Protein AF-A0A6A6EI54-F1 (afdb_monomer_lite)

pLDDT: mean 76.51, std 21.33, range [33.16, 98.12]

Radius of gyration: 34.83 Å; chains: 1; bounding box: 72×94×78 Å

Structure (mmCIF, N/CA/C/O backbone):
data_AF-A0A6A6EI54-F1
#
_entry.id   AF-A0A6A6EI54-F1
#
loop_
_atom_site.group_PDB
_atom_site.id
_atom_site.type_symbol
_atom_site.label_atom_id
_atom_site.label_alt_id
_atom_site.label_comp_id
_atom_site.label_asym_id
_atom_site.label_entity_id
_atom_site.label_seq_id
_atom_site.pdbx_PDB_ins_code
_atom_site.Cartn_x
_atom_site.Cartn_y
_atom_site.Cartn_z
_atom_site.occupancy
_atom_site.B_iso_or_equiv
_atom_site.auth_seq_id
_atom_site.auth_comp_id
_atom_site.auth_asym_id
_atom_site.auth_atom_id
_atom_site.pdbx_PDB_model_num
ATOM 1 N N . MET A 1 1 ? -17.526 -39.813 -19.307 1.00 47.81 1 MET A N 1
ATOM 2 C CA . MET A 1 1 ? -17.251 -38.887 -20.423 1.00 47.81 1 MET A CA 1
ATOM 3 C C . MET A 1 1 ? -18.257 -37.775 -20.274 1.00 47.81 1 MET A C 1
ATOM 5 O O . MET A 1 1 ? -19.404 -37.965 -20.640 1.00 47.81 1 MET A O 1
ATOM 9 N N . SER A 1 2 ? -17.861 -36.746 -19.532 1.00 54.56 2 SER A N 1
ATOM 10 C CA . SER A 1 2 ? -18.709 -35.639 -19.100 1.00 54.56 2 SER A CA 1
ATOM 11 C C . SER A 1 2 ? -18.173 -34.358 -19.714 1.00 54.56 2 SER A C 1
ATOM 13 O O . SER A 1 2 ? -16.964 -34.113 -19.674 1.00 54.56 2 SER A O 1
ATOM 15 N N . ASP A 1 3 ? -19.100 -33.607 -20.279 1.00 52.44 3 ASP A N 1
ATOM 16 C CA . ASP A 1 3 ? -18.922 -32.381 -21.036 1.00 52.44 3 ASP A CA 1
ATOM 17 C C . ASP A 1 3 ? -18.291 -31.266 -20.189 1.00 52.44 3 ASP A C 1
ATOM 19 O O . ASP A 1 3 ? -18.661 -31.053 -19.033 1.00 52.44 3 ASP A O 1
ATOM 23 N N . TYR A 1 4 ? -17.315 -30.572 -20.774 1.00 54.81 4 TYR A N 1
ATOM 24 C CA . TYR A 1 4 ? -16.689 -29.369 -20.228 1.00 54.81 4 TYR A CA 1
ATOM 25 C C . TYR A 1 4 ? -17.057 -28.210 -21.160 1.00 54.81 4 TYR A C 1
ATOM 27 O O . TYR A 1 4 ? -16.372 -27.958 -22.150 1.00 54.81 4 TYR A O 1
ATOM 35 N N . ASP A 1 5 ? -18.168 -27.539 -20.853 1.00 57.00 5 ASP A N 1
ATOM 36 C CA . ASP A 1 5 ? -18.546 -26.276 -21.484 1.00 57.00 5 ASP A CA 1
ATOM 37 C C . ASP A 1 5 ? -17.775 -25.128 -20.822 1.00 57.00 5 ASP A C 1
ATOM 39 O O . ASP A 1 5 ? -17.931 -24.818 -19.638 1.00 57.00 5 ASP A O 1
ATOM 43 N N . SER A 1 6 ? -16.897 -24.529 -21.622 1.00 60.81 6 SER A N 1
ATOM 44 C CA . SER A 1 6 ? -16.060 -23.381 -21.295 1.00 60.81 6 SER A CA 1
ATOM 45 C C . SER A 1 6 ? -16.870 -22.096 -21.465 1.00 60.81 6 SER A C 1
ATOM 47 O O . SER A 1 6 ? -17.254 -21.738 -22.576 1.00 60.81 6 SER A O 1
ATOM 49 N N . PHE A 1 7 ? -17.128 -21.406 -20.356 1.00 51.94 7 PHE A N 1
ATOM 50 C CA . PHE A 1 7 ? -17.777 -20.096 -20.321 1.00 51.94 7 PHE A CA 1
ATOM 51 C C . PHE A 1 7 ? -16.784 -19.019 -20.778 1.00 51.94 7 PHE A C 1
ATOM 53 O O . PHE A 1 7 ? -15.789 -18.767 -20.096 1.00 51.94 7 PHE A O 1
ATOM 60 N N . ASP A 1 8 ? -17.053 -18.401 -21.928 1.00 53.41 8 ASP A N 1
ATOM 61 C CA . ASP A 1 8 ? -16.247 -17.308 -22.466 1.00 53.41 8 ASP A CA 1
ATOM 62 C C . ASP A 1 8 ? -16.706 -15.953 -21.909 1.00 53.41 8 ASP A C 1
ATOM 64 O O . ASP A 1 8 ? -17.897 -15.654 -21.779 1.00 53.41 8 ASP A O 1
ATOM 68 N N . SER A 1 9 ? -15.712 -15.159 -21.530 1.00 55.12 9 SER A N 1
ATOM 69 C CA . SER A 1 9 ? -15.806 -13.924 -20.758 1.00 55.12 9 SER A CA 1
ATOM 70 C C . SER A 1 9 ? -16.099 -12.726 -21.666 1.00 55.12 9 SER A C 1
ATOM 72 O O . SER A 1 9 ? -15.329 -12.418 -22.575 1.00 55.12 9 SER A O 1
ATOM 74 N N . VAL A 1 10 ? -17.204 -12.023 -21.409 1.00 50.69 10 VAL A N 1
ATOM 75 C CA . VAL A 1 10 ? -17.599 -10.809 -22.139 1.00 50.69 10 VAL A CA 1
ATOM 76 C C . VAL A 1 10 ? -16.837 -9.608 -21.569 1.00 50.69 10 VAL A C 1
ATOM 78 O O . VAL A 1 10 ? -17.161 -9.105 -20.495 1.00 50.69 10 VAL A O 1
ATOM 81 N N . GLY A 1 11 ? -15.801 -9.166 -22.285 1.00 48.97 11 GLY A N 1
ATOM 82 C CA . GLY A 1 11 ? -15.067 -7.930 -22.015 1.00 48.97 11 GLY A CA 1
ATOM 83 C C . GLY A 1 11 ? -15.773 -6.715 -22.619 1.00 48.97 11 GLY A C 1
ATOM 84 O O . GLY A 1 11 ? -15.842 -6.573 -23.837 1.00 48.97 11 GLY A O 1
ATOM 85 N N . ASP A 1 12 ? -16.282 -5.857 -21.741 1.00 45.53 12 ASP A N 1
ATOM 86 C CA . ASP A 1 12 ? -16.967 -4.593 -22.016 1.00 45.53 12 ASP A CA 1
ATOM 87 C C . ASP A 1 12 ? -15.972 -3.507 -22.478 1.00 45.53 12 ASP A C 1
ATOM 89 O O . ASP A 1 12 ? -15.016 -3.175 -21.770 1.00 45.53 12 ASP A O 1
ATOM 93 N N . ALA A 1 13 ? -16.169 -2.974 -23.687 1.00 51.34 13 ALA A N 1
ATOM 94 C CA . ALA A 1 13 ? -15.326 -1.953 -24.308 1.00 51.34 13 ALA A CA 1
ATOM 95 C C . ALA A 1 13 ? -16.054 -0.599 -24.313 1.00 51.34 13 ALA A C 1
ATOM 97 O O . ALA A 1 13 ? -16.851 -0.308 -25.204 1.00 51.34 13 ALA A O 1
ATOM 98 N N . ASN A 1 14 ? -15.754 0.244 -23.322 1.00 46.66 14 ASN A N 1
ATOM 99 C CA . ASN A 1 14 ? -16.161 1.650 -23.305 1.00 46.66 14 ASN A CA 1
ATOM 100 C C . ASN A 1 14 ? -15.148 2.493 -24.094 1.00 46.66 14 ASN A C 1
ATOM 102 O O . ASN A 1 14 ? -14.104 2.889 -23.574 1.00 46.66 14 ASN A O 1
ATOM 106 N N . ASP A 1 15 ? -15.478 2.754 -25.356 1.00 51.25 15 ASP A N 1
ATOM 107 C CA . ASP A 1 15 ? -14.719 3.584 -26.290 1.00 51.25 15 ASP A CA 1
ATOM 108 C C . ASP A 1 15 ? -15.289 5.016 -26.262 1.00 51.25 15 ASP A C 1
ATOM 110 O O . ASP A 1 15 ? -16.435 5.255 -26.649 1.00 51.25 15 ASP A O 1
ATOM 114 N N . THR A 1 16 ? -14.523 5.973 -25.729 1.00 59.66 16 THR A N 1
ATOM 115 C CA . THR A 1 16 ? -14.920 7.392 -25.637 1.00 59.66 16 THR A CA 1
ATOM 116 C C . THR A 1 16 ? -14.117 8.200 -26.663 1.00 59.66 16 THR A C 1
ATOM 118 O O . THR A 1 16 ? -12.889 8.158 -26.604 1.00 59.66 16 THR A O 1
ATOM 121 N N . PRO A 1 17 ? -14.747 8.937 -27.598 1.00 54.84 17 PRO A N 1
ATOM 122 C CA . PRO A 1 17 ? -14.017 9.669 -28.632 1.00 54.84 17 PRO A CA 1
ATOM 123 C C . PRO A 1 17 ? -13.458 11.018 -28.140 1.00 54.84 17 PRO A C 1
ATOM 125 O O . PRO A 1 17 ? -14.191 11.853 -27.607 1.00 54.84 17 PRO A O 1
ATOM 128 N N . ASP A 1 18 ? -12.160 11.227 -28.386 1.00 51.28 18 ASP A N 1
ATOM 129 C CA . ASP A 1 18 ? -11.396 12.464 -28.161 1.00 51.28 18 ASP A CA 1
ATOM 130 C C . ASP A 1 18 ? -11.845 13.605 -29.099 1.00 51.28 18 ASP A C 1
ATOM 132 O O . ASP A 1 18 ? -11.969 13.425 -30.314 1.00 51.28 18 ASP A O 1
ATOM 136 N N . GLN A 1 19 ? -12.044 14.804 -28.540 1.00 54.03 19 GLN A N 1
ATOM 137 C CA . GLN A 1 19 ? -12.315 16.038 -29.289 1.00 54.03 19 GLN A CA 1
ATOM 138 C C . GLN A 1 19 ? -11.025 16.839 -29.572 1.00 54.03 19 GLN A C 1
ATOM 140 O O . GLN A 1 19 ? -10.128 16.878 -28.729 1.00 54.03 19 GLN A O 1
ATOM 145 N N . PRO A 1 20 ? -10.926 17.531 -30.725 1.00 51.34 20 PRO A N 1
ATOM 146 C CA . PRO A 1 20 ? -9.738 18.292 -31.108 1.00 51.34 20 PRO A CA 1
ATOM 147 C C . PRO A 1 20 ? -9.658 19.674 -30.435 1.00 51.34 20 PRO A C 1
ATOM 149 O O . PRO A 1 20 ? -10.604 20.459 -30.463 1.00 51.34 20 PRO A O 1
ATOM 152 N N . HIS A 1 21 ? -8.477 19.992 -29.897 1.00 43.88 21 HIS A N 1
ATOM 153 C CA . HIS A 1 21 ? -8.108 21.319 -29.402 1.00 43.88 21 HIS A CA 1
ATOM 154 C C . HIS A 1 21 ? -7.848 22.296 -30.561 1.00 43.88 21 HIS A C 1
ATOM 156 O O . HIS A 1 21 ? -6.953 22.077 -31.378 1.00 43.88 21 HIS A O 1
ATOM 162 N N . SER A 1 22 ? -8.607 23.393 -30.600 1.00 49.03 22 SER A N 1
ATOM 163 C CA . SER A 1 22 ? -8.362 24.552 -31.459 1.00 49.03 22 SER A CA 1
ATOM 164 C C . SER A 1 22 ? -7.222 25.411 -30.906 1.00 49.03 22 SER A C 1
ATOM 166 O O . SER A 1 22 ? -7.198 25.750 -29.721 1.00 49.03 22 SER A O 1
ATOM 168 N N . ALA A 1 23 ? -6.285 25.749 -31.786 1.00 49.62 23 ALA A N 1
ATOM 169 C CA . ALA A 1 23 ? -5.250 26.748 -31.581 1.00 49.62 23 ALA A CA 1
ATOM 170 C C . ALA A 1 23 ? -5.839 28.152 -31.741 1.00 49.62 23 ALA A C 1
ATOM 172 O O . ALA A 1 23 ? -6.573 28.357 -32.698 1.00 49.62 23 ALA A O 1
ATOM 173 N N . ASP A 1 24 ? -5.454 29.083 -30.867 1.00 50.19 24 ASP A N 1
ATOM 174 C CA . ASP A 1 24 ? -5.449 30.521 -31.152 1.00 50.19 24 ASP A CA 1
ATOM 175 C C . ASP A 1 24 ? -4.319 31.186 -30.344 1.00 50.19 24 ASP A C 1
ATOM 177 O O . ASP A 1 24 ? -4.371 31.318 -29.119 1.00 50.19 24 ASP A O 1
ATOM 181 N N . ASP A 1 25 ? -3.265 31.547 -31.075 1.00 45.06 25 ASP A N 1
ATOM 182 C CA . ASP A 1 25 ? -2.288 32.581 -30.742 1.00 45.06 25 ASP A CA 1
ATOM 183 C C . ASP A 1 25 ? -2.964 33.949 -30.917 1.00 45.06 25 ASP A C 1
ATOM 185 O O . ASP A 1 25 ? -3.530 34.187 -31.978 1.00 45.06 25 ASP A O 1
ATOM 189 N N . GLU A 1 26 ? -2.810 34.887 -29.975 1.00 46.94 26 GLU A N 1
ATOM 190 C CA . GLU A 1 26 ? -2.480 36.270 -30.345 1.00 46.94 26 GLU A CA 1
ATOM 191 C C . GLU A 1 26 ? -1.971 37.134 -29.174 1.00 46.94 26 GLU A C 1
ATOM 193 O O . GLU A 1 26 ? -2.349 37.015 -28.010 1.00 46.94 26 GLU A O 1
ATOM 198 N N . ARG A 1 27 ? -1.034 38.000 -29.564 1.00 44.78 27 ARG A N 1
ATOM 199 C CA . ARG A 1 27 ? -0.232 38.984 -28.823 1.00 44.78 27 ARG A CA 1
ATOM 200 C C . ARG A 1 27 ? -1.056 39.954 -27.967 1.00 44.78 27 ARG A C 1
ATOM 202 O O . ARG A 1 27 ? -2.179 40.267 -28.319 1.00 44.78 27 ARG A O 1
ATOM 209 N N . MET A 1 28 ? -0.407 40.596 -26.988 1.00 39.81 28 MET A N 1
ATOM 210 C CA . MET A 1 28 ? -0.282 42.067 -26.909 1.00 39.81 28 MET A CA 1
ATOM 211 C C . MET A 1 28 ? 0.701 42.473 -25.796 1.00 39.81 28 MET A C 1
ATOM 213 O O . MET A 1 28 ? 0.835 41.839 -24.754 1.00 39.81 28 MET A O 1
ATOM 217 N N . SER A 1 29 ? 1.435 43.533 -26.094 1.00 42.06 29 SER A N 1
ATOM 218 C CA . SER A 1 29 ? 2.611 44.070 -25.420 1.00 42.06 29 SER A CA 1
ATOM 219 C C . SER A 1 29 ? 2.311 45.253 -24.488 1.00 42.06 29 SER A C 1
ATOM 221 O O . SER A 1 29 ? 1.424 46.041 -24.787 1.00 42.06 29 SER A O 1
ATOM 223 N N . ALA A 1 30 ? 3.216 45.446 -23.516 1.00 38.47 30 ALA A N 1
ATOM 224 C CA . ALA A 1 30 ? 3.661 46.709 -22.892 1.00 38.47 30 ALA A CA 1
ATOM 225 C C . ALA A 1 30 ? 2.742 47.460 -21.898 1.00 38.47 30 ALA A C 1
ATOM 227 O O . ALA A 1 30 ? 1.656 47.885 -22.254 1.00 38.47 30 ALA A O 1
ATOM 228 N N . SER A 1 31 ? 3.278 47.776 -20.702 1.00 33.50 31 SER A N 1
ATOM 229 C CA . SER A 1 31 ? 3.658 49.156 -20.303 1.00 33.50 31 SER A CA 1
ATOM 230 C C . SER A 1 31 ? 4.099 49.283 -18.823 1.00 33.50 31 SER A C 1
ATOM 232 O O . SER A 1 31 ? 3.353 48.923 -17.921 1.00 33.50 31 SER A O 1
ATOM 234 N N . LEU A 1 32 ? 5.312 49.823 -18.625 1.00 37.44 32 LEU A N 1
ATOM 235 C CA . LEU A 1 32 ? 5.786 50.833 -17.644 1.00 37.44 32 LEU A CA 1
ATOM 236 C C . LEU A 1 32 ? 4.998 51.109 -16.334 1.00 37.44 32 LEU A C 1
ATOM 238 O O . LEU A 1 32 ? 3.849 51.529 -16.399 1.00 37.44 32 LEU A O 1
ATOM 242 N N . ALA A 1 33 ? 5.688 51.124 -15.174 1.00 37.69 33 ALA A N 1
ATOM 243 C CA . ALA A 1 33 ? 6.178 52.349 -14.487 1.00 37.69 33 ALA A CA 1
ATOM 244 C C . ALA A 1 33 ? 6.429 52.196 -12.958 1.00 37.69 33 ALA A C 1
ATOM 246 O O . ALA A 1 33 ? 5.749 51.434 -12.282 1.00 37.69 33 ALA A O 1
ATOM 247 N N . ALA A 1 34 ? 7.333 53.065 -12.459 1.00 36.97 34 ALA A N 1
ATOM 248 C CA . ALA A 1 34 ? 7.679 53.454 -11.071 1.00 36.97 34 ALA A CA 1
ATOM 249 C C . ALA A 1 34 ? 8.623 52.516 -10.275 1.00 36.97 34 ALA A C 1
ATOM 251 O O . ALA A 1 34 ? 8.399 51.319 -10.211 1.00 36.97 34 ALA A O 1
ATOM 252 N N . GLY A 1 35 ? 9.706 52.951 -9.612 1.00 33.19 35 GLY A N 1
ATOM 253 C CA . GLY A 1 35 ? 10.283 54.280 -9.363 1.00 33.19 35 GLY A CA 1
ATOM 254 C C . GLY A 1 35 ? 10.769 54.412 -7.902 1.00 33.19 35 GLY A C 1
ATOM 255 O O . GLY A 1 35 ? 9.942 54.257 -7.018 1.00 33.19 35 GLY A O 1
ATOM 256 N N . HIS A 1 36 ? 12.051 54.788 -7.701 1.00 33.16 36 HIS A N 1
ATOM 257 C CA . HIS A 1 36 ? 12.709 55.315 -6.469 1.00 33.16 36 HIS A CA 1
ATOM 258 C C . HIS A 1 36 ? 12.807 54.348 -5.258 1.00 33.16 36 HIS A C 1
ATOM 260 O O . HIS A 1 36 ? 11.848 53.676 -4.928 1.00 33.16 36 HIS A O 1
ATOM 266 N N . GLY A 1 37 ? 13.891 54.192 -4.491 1.00 33.31 37 GLY A N 1
ATOM 267 C CA . GLY A 1 37 ? 15.177 54.875 -4.337 1.00 33.31 37 GLY A CA 1
ATOM 268 C C . GLY A 1 37 ? 15.537 54.870 -2.838 1.00 33.31 37 GLY A C 1
ATOM 269 O O . GLY A 1 37 ? 14.717 55.334 -2.058 1.00 33.31 37 GLY A O 1
ATOM 270 N N . SER A 1 38 ? 16.703 54.340 -2.440 1.00 34.78 38 SER A N 1
ATOM 271 C CA . SER A 1 38 ? 17.541 54.822 -1.316 1.00 34.78 38 SER A CA 1
ATOM 272 C C . SER A 1 38 ? 18.675 53.836 -1.013 1.00 34.78 38 SER A C 1
ATOM 274 O O . SER A 1 38 ? 18.426 52.690 -0.635 1.00 34.78 38 SER A O 1
ATOM 276 N N . ASP A 1 39 ? 19.905 54.325 -1.131 1.00 37.69 39 ASP A N 1
ATOM 277 C CA . ASP A 1 39 ? 21.098 53.770 -0.502 1.00 37.69 39 ASP A CA 1
ATOM 278 C C . ASP A 1 39 ? 20.977 53.803 1.029 1.00 37.69 39 ASP A C 1
ATOM 280 O O . ASP A 1 39 ? 20.571 54.815 1.601 1.00 37.69 39 ASP A O 1
ATOM 284 N N . ASN A 1 40 ? 21.388 52.720 1.692 1.00 36.84 40 ASN A N 1
ATOM 285 C CA . ASN A 1 40 ? 22.087 52.801 2.973 1.00 36.84 40 ASN A CA 1
ATOM 286 C C . ASN A 1 40 ? 22.864 51.505 3.224 1.00 36.84 40 ASN A C 1
ATOM 288 O O . ASN A 1 40 ? 22.302 50.408 3.242 1.00 36.84 40 ASN A O 1
ATOM 292 N N . MET A 1 41 ? 24.177 51.664 3.368 1.00 38.53 41 MET A N 1
ATOM 293 C CA . MET A 1 41 ? 25.118 50.627 3.760 1.00 38.53 41 MET A CA 1
ATOM 294 C C . MET A 1 41 ? 25.096 50.389 5.274 1.00 38.53 41 MET A C 1
ATOM 296 O O . MET A 1 41 ? 24.738 51.268 6.052 1.00 38.53 41 MET A O 1
ATOM 300 N N . ASP A 1 42 ? 25.584 49.199 5.622 1.00 38.47 42 ASP A N 1
ATOM 301 C CA . ASP A 1 42 ? 26.140 48.793 6.913 1.00 38.47 42 ASP A CA 1
ATOM 302 C C . ASP A 1 42 ? 25.174 48.399 8.033 1.00 38.47 42 ASP A C 1
ATOM 304 O O . ASP A 1 42 ? 24.965 49.118 9.000 1.00 38.47 42 ASP A O 1
ATOM 308 N N . GLU A 1 43 ? 24.756 47.130 7.994 1.00 36.81 43 GLU A N 1
ATOM 309 C CA . GLU A 1 43 ? 24.710 46.312 9.208 1.00 36.81 43 GLU A CA 1
ATOM 310 C C . GLU A 1 43 ? 25.089 44.858 8.879 1.00 36.81 43 GLU A C 1
ATOM 312 O O . GLU A 1 43 ? 24.461 44.165 8.076 1.00 36.81 43 GLU A O 1
ATOM 317 N N . GLN A 1 44 ? 26.198 44.415 9.471 1.00 42.28 44 GLN A N 1
ATOM 318 C CA . GLN A 1 44 ? 26.857 43.129 9.256 1.00 42.28 44 GLN A CA 1
ATOM 319 C C . GLN A 1 44 ? 25.995 41.963 9.770 1.00 42.28 44 GLN A C 1
ATOM 321 O O . GLN A 1 44 ? 26.184 41.431 10.864 1.00 42.28 44 GLN A O 1
ATOM 326 N N . GLY A 1 45 ? 25.042 41.536 8.946 1.00 33.28 45 GLY A N 1
ATOM 327 C CA . GLY A 1 45 ? 24.217 40.358 9.168 1.00 33.28 45 GLY A CA 1
ATOM 328 C C . GLY A 1 45 ? 24.968 39.068 8.848 1.00 33.28 45 GLY A C 1
ATOM 329 O O . GLY A 1 45 ? 25.141 38.697 7.687 1.00 33.28 45 GLY A O 1
ATOM 330 N N . ARG A 1 46 ? 25.343 38.320 9.891 1.00 51.59 46 ARG A N 1
ATOM 331 C CA . ARG A 1 46 ? 25.629 36.880 9.803 1.00 51.59 46 ARG A CA 1
ATOM 332 C C . ARG A 1 46 ? 24.349 36.131 9.414 1.00 51.59 46 ARG A C 1
ATOM 334 O O . ARG A 1 46 ? 23.703 35.520 10.260 1.00 51.59 46 ARG A O 1
ATOM 341 N N . PHE A 1 47 ? 23.997 36.136 8.136 1.00 37.44 47 PHE A N 1
ATOM 342 C CA . PHE A 1 47 ? 22.980 35.245 7.588 1.00 37.44 47 PHE A CA 1
ATOM 343 C C . PHE A 1 47 ? 23.669 34.179 6.750 1.00 37.44 47 PHE A C 1
ATOM 345 O O . PHE A 1 47 ? 23.797 34.282 5.534 1.00 37.44 47 PHE A O 1
ATOM 352 N N . ILE A 1 48 ? 24.112 33.118 7.425 1.00 48.84 48 ILE A N 1
ATOM 353 C CA . ILE A 1 48 ? 24.366 31.853 6.740 1.00 48.84 48 ILE A CA 1
ATOM 354 C C . ILE A 1 48 ? 22.997 31.376 6.258 1.00 48.84 48 ILE A C 1
ATOM 356 O O . ILE A 1 48 ? 22.156 30.962 7.061 1.00 48.84 48 ILE A O 1
ATOM 360 N N . CYS A 1 49 ? 22.758 31.496 4.954 1.00 52.03 49 CYS A N 1
ATOM 361 C CA . CYS A 1 49 ? 21.539 31.033 4.310 1.00 52.03 49 CYS A CA 1
ATOM 362 C C . CYS A 1 49 ? 21.299 29.557 4.682 1.00 52.03 49 CYS A C 1
ATOM 364 O O . CYS A 1 49 ? 22.245 28.767 4.747 1.00 52.03 49 CYS A O 1
ATOM 366 N N . ALA A 1 50 ? 20.047 29.158 4.921 1.00 49.84 50 ALA A N 1
ATOM 367 C CA . ALA A 1 50 ? 19.698 27.776 5.274 1.00 49.84 50 ALA A CA 1
ATOM 368 C C . ALA A 1 50 ? 20.249 26.745 4.262 1.00 49.84 50 ALA A C 1
ATOM 370 O O . ALA A 1 50 ? 20.576 25.621 4.648 1.00 49.84 50 ALA A O 1
ATOM 371 N N . ALA A 1 51 ? 20.446 27.167 3.006 1.00 53.22 51 ALA A N 1
ATOM 372 C CA . ALA A 1 51 ? 21.123 26.413 1.953 1.00 53.22 51 ALA A CA 1
ATOM 373 C C . ALA A 1 51 ? 22.614 26.143 2.251 1.00 53.22 51 ALA A C 1
ATOM 375 O O . ALA A 1 51 ? 23.087 25.026 2.077 1.00 53.22 51 ALA A O 1
ATOM 376 N N . GLN A 1 52 ? 23.362 27.116 2.782 1.00 55.56 52 GLN A N 1
ATOM 377 C CA . GLN A 1 52 ? 24.758 26.909 3.198 1.00 55.56 52 GLN A CA 1
ATOM 378 C C . GLN A 1 52 ? 24.868 25.971 4.410 1.00 55.56 52 GLN A C 1
ATOM 380 O O . GLN A 1 52 ? 25.805 25.178 4.491 1.00 55.56 52 GLN A O 1
ATOM 385 N N . LYS A 1 53 ? 23.895 26.010 5.334 1.00 54.56 53 LYS A N 1
ATOM 386 C CA . LYS A 1 53 ? 23.830 25.076 6.475 1.00 54.56 53 LYS A CA 1
ATOM 387 C C . LYS A 1 53 ? 23.554 23.631 6.049 1.00 54.56 53 LYS A C 1
ATOM 389 O O . LYS A 1 53 ? 24.073 22.713 6.676 1.00 54.56 53 LYS A O 1
ATOM 394 N N . THR A 1 54 ? 22.765 23.418 4.997 1.00 56.31 54 THR A N 1
ATOM 395 C CA . THR A 1 54 ? 22.515 22.073 4.446 1.00 56.31 54 THR A CA 1
ATOM 396 C C . THR A 1 54 ? 23.712 21.561 3.652 1.00 56.31 54 THR A C 1
ATOM 398 O O . THR A 1 54 ? 24.096 20.412 3.833 1.00 56.31 54 THR A O 1
ATOM 401 N N . VAL A 1 55 ? 24.379 22.426 2.882 1.00 57.53 55 VAL A N 1
ATOM 402 C CA . VAL A 1 55 ? 25.605 22.078 2.140 1.00 57.53 55 VAL A CA 1
ATOM 403 C C . VAL A 1 55 ? 26.761 21.696 3.074 1.00 57.53 55 VAL A C 1
ATOM 405 O O . VAL A 1 55 ? 27.508 20.772 2.773 1.00 57.53 55 VAL A O 1
ATOM 408 N N . MET A 1 56 ? 26.887 22.337 4.243 1.00 56.84 56 MET A N 1
ATOM 409 C CA . MET A 1 56 ? 27.892 21.947 5.247 1.00 56.84 56 MET A CA 1
ATOM 410 C C . MET A 1 56 ? 27.580 20.608 5.938 1.00 56.84 56 MET A C 1
ATOM 412 O O . MET A 1 56 ? 28.507 19.961 6.414 1.00 56.84 56 MET A O 1
ATOM 416 N N . ARG A 1 57 ? 26.308 20.177 5.979 1.00 56.50 57 ARG A N 1
ATOM 417 C CA . ARG A 1 57 ? 25.902 18.865 6.525 1.00 56.50 57 ARG A CA 1
ATOM 418 C C . ARG A 1 57 ? 26.126 17.711 5.551 1.00 56.50 57 ARG A C 1
ATOM 420 O O . ARG A 1 57 ? 26.213 16.570 5.982 1.00 56.50 57 ARG A O 1
ATOM 427 N N . THR A 1 58 ? 26.234 17.991 4.258 1.00 51.56 58 THR A N 1
ATOM 428 C CA . THR A 1 58 ? 26.460 16.979 3.224 1.00 51.56 58 THR A CA 1
ATOM 429 C C . THR A 1 58 ? 27.837 17.177 2.605 1.00 51.56 58 THR A C 1
ATOM 431 O O . THR A 1 58 ? 27.958 17.554 1.438 1.00 51.56 58 THR A O 1
ATOM 434 N N . ARG A 1 59 ? 28.900 16.954 3.383 1.00 49.72 59 ARG A N 1
ATOM 435 C CA . ARG A 1 59 ? 30.211 16.708 2.779 1.00 49.72 59 ARG A CA 1
ATOM 436 C C . ARG A 1 59 ? 30.235 15.259 2.311 1.00 49.72 59 ARG A C 1
ATOM 438 O O . ARG A 1 59 ? 30.091 14.340 3.105 1.00 49.72 59 ARG A O 1
ATOM 445 N N . PHE A 1 60 ? 30.320 15.097 0.999 1.00 44.41 60 PHE A N 1
ATOM 446 C CA . PHE A 1 60 ? 30.425 13.810 0.331 1.00 44.41 60 PHE A CA 1
ATOM 447 C C . PHE A 1 60 ? 31.911 13.453 0.251 1.00 44.41 60 PHE A C 1
ATOM 449 O O . PHE A 1 60 ? 32.632 14.040 -0.557 1.00 44.41 60 PHE A O 1
ATOM 456 N N . ASP A 1 61 ? 32.375 12.543 1.106 1.00 47.06 61 ASP A N 1
ATOM 457 C CA . ASP A 1 61 ? 33.700 11.944 0.949 1.00 47.06 61 ASP A CA 1
ATOM 458 C C . ASP A 1 61 ? 33.649 10.837 -0.111 1.00 47.06 61 ASP A C 1
ATOM 460 O O . ASP A 1 61 ? 32.657 10.121 -0.251 1.00 47.06 61 ASP A O 1
ATOM 464 N N . LYS A 1 62 ? 34.721 10.740 -0.905 1.00 53.50 62 LYS A N 1
ATOM 465 C CA . LYS A 1 62 ? 34.827 9.891 -2.108 1.00 53.50 62 LYS A CA 1
ATOM 466 C C . LYS A 1 62 ? 34.801 8.381 -1.843 1.00 53.50 62 LYS A C 1
ATOM 468 O O . LYS A 1 62 ? 34.731 7.620 -2.803 1.00 53.50 62 LYS A O 1
ATOM 473 N N . ASP A 1 63 ? 34.775 7.966 -0.584 1.00 52.00 63 ASP A N 1
ATOM 474 C CA . ASP A 1 63 ? 34.663 6.571 -0.182 1.00 52.00 63 ASP A CA 1
ATOM 475 C C . ASP A 1 63 ? 33.292 6.368 0.463 1.00 52.00 63 ASP A C 1
ATOM 477 O O . ASP A 1 63 ? 33.123 6.661 1.640 1.00 52.00 63 ASP A O 1
ATOM 481 N N . ASN A 1 64 ? 32.317 5.932 -0.350 1.00 48.53 64 ASN A N 1
ATOM 482 C CA . ASN A 1 64 ? 30.908 5.606 -0.055 1.00 48.53 64 ASN A CA 1
ATOM 483 C C . ASN A 1 64 ? 30.583 5.170 1.398 1.00 48.53 64 ASN A C 1
ATOM 485 O O . ASN A 1 64 ? 30.195 4.029 1.652 1.00 48.53 64 ASN A O 1
ATOM 489 N N . SER A 1 65 ? 30.653 6.096 2.347 1.00 48.91 65 SER A N 1
ATOM 490 C CA . SER A 1 65 ? 30.269 5.912 3.739 1.00 48.91 65 SER A CA 1
ATOM 491 C C . SER A 1 65 ? 29.433 7.115 4.145 1.00 48.91 65 SER A C 1
ATOM 493 O O . SER A 1 65 ? 29.910 8.247 4.229 1.00 48.91 65 SER A O 1
ATOM 495 N N . PHE A 1 66 ? 28.136 6.874 4.320 1.00 41.91 66 PHE A N 1
ATOM 496 C CA . PHE A 1 66 ? 27.191 7.878 4.784 1.00 41.91 66 PHE A CA 1
ATOM 497 C C . PHE A 1 66 ? 27.389 8.057 6.292 1.00 41.91 66 PHE A C 1
ATOM 499 O O . PHE A 1 66 ? 26.790 7.346 7.097 1.00 41.91 66 PHE A O 1
ATOM 506 N N . LEU A 1 67 ? 28.282 8.971 6.674 1.00 41.78 67 LEU A N 1
ATOM 507 C CA . LEU A 1 67 ? 28.567 9.262 8.074 1.00 41.78 67 LEU A CA 1
ATOM 508 C C . LEU A 1 67 ? 27.491 10.215 8.620 1.00 41.78 67 LEU A C 1
ATOM 510 O O . LEU A 1 67 ? 27.582 11.435 8.484 1.00 41.78 67 LEU A O 1
ATOM 514 N N . LEU A 1 68 ? 26.438 9.650 9.216 1.00 45.72 68 LEU A N 1
ATOM 515 C CA . LEU A 1 68 ? 25.568 10.386 10.133 1.00 45.72 68 LEU A CA 1
ATOM 516 C C . LEU A 1 68 ? 26.411 10.731 11.364 1.00 45.72 68 LEU A C 1
ATOM 518 O O . LEU A 1 68 ? 26.605 9.894 12.240 1.00 45.72 68 LEU A O 1
ATOM 522 N N . VAL A 1 69 ? 26.962 11.946 11.395 1.00 50.56 69 VAL A N 1
ATOM 523 C CA . VAL A 1 69 ? 27.505 12.525 12.628 1.00 50.56 69 VAL A CA 1
ATOM 524 C C . VAL A 1 69 ? 26.319 12.704 13.570 1.00 50.56 69 VAL A C 1
ATOM 526 O O . VAL A 1 69 ? 25.511 13.620 13.407 1.00 50.56 69 VAL A O 1
ATOM 529 N N . ASP A 1 70 ? 26.177 11.760 14.491 1.00 46.25 70 ASP A N 1
ATOM 530 C CA . ASP A 1 70 ? 25.201 11.809 15.566 1.00 46.25 70 ASP A CA 1
ATOM 531 C C . ASP A 1 70 ? 25.730 12.795 16.618 1.00 46.25 70 ASP A C 1
ATOM 533 O O . ASP A 1 70 ? 26.486 12.442 17.521 1.00 46.25 70 ASP A O 1
ATOM 537 N N . ASP A 1 71 ? 25.416 14.081 16.432 1.00 47.44 71 ASP A N 1
ATOM 538 C CA . ASP A 1 71 ? 25.678 15.126 17.424 1.00 47.44 71 ASP A CA 1
ATOM 539 C C . ASP A 1 71 ? 24.715 14.929 18.609 1.00 47.44 71 ASP A C 1
ATOM 541 O O . ASP A 1 71 ? 23.683 15.596 18.732 1.00 47.44 71 ASP A O 1
ATOM 545 N N . SER A 1 72 ? 25.065 14.016 19.512 1.00 51.53 72 SER A N 1
ATOM 546 C CA . SER A 1 72 ? 24.332 13.704 20.745 1.00 51.53 72 SER A CA 1
ATOM 547 C C . SER A 1 72 ? 24.457 14.777 21.844 1.00 51.53 72 SER A C 1
ATOM 549 O O . SER A 1 72 ? 24.214 14.482 23.009 1.00 51.53 72 SER A O 1
ATOM 551 N N . ASP A 1 73 ? 24.809 16.021 21.495 1.00 49.59 73 ASP A N 1
ATOM 552 C CA . ASP A 1 73 ? 25.100 17.113 22.447 1.00 49.59 73 ASP A CA 1
ATOM 553 C C . ASP A 1 73 ? 24.224 18.374 22.259 1.00 49.59 73 ASP A C 1
ATOM 555 O O . ASP A 1 73 ? 24.491 19.441 22.814 1.00 49.59 73 ASP A O 1
ATOM 559 N N . VAL A 1 74 ? 23.124 18.282 21.499 1.00 48.16 74 VAL A N 1
ATOM 560 C CA . VAL A 1 74 ? 22.209 19.423 21.241 1.00 48.16 74 VAL A CA 1
ATOM 561 C C . VAL A 1 74 ? 20.959 19.414 22.147 1.00 48.16 74 VAL A C 1
ATOM 563 O O . VAL A 1 74 ? 20.021 20.180 21.933 1.00 48.16 74 VAL A O 1
ATOM 566 N N . LEU A 1 75 ? 20.920 18.592 23.201 1.00 49.94 75 LEU A N 1
ATOM 567 C CA . LEU A 1 75 ? 19.707 18.381 24.013 1.00 49.94 75 LEU A CA 1
ATOM 568 C C . LEU A 1 75 ? 19.459 19.371 25.168 1.00 49.94 75 LEU A C 1
ATOM 570 O O . LEU A 1 75 ? 18.517 19.177 25.931 1.00 49.94 75 LEU A O 1
ATOM 574 N N . THR A 1 76 ? 20.196 20.480 25.285 1.00 53.44 76 THR A N 1
ATOM 575 C CA . THR A 1 76 ? 19.961 21.435 26.395 1.00 53.44 76 THR A CA 1
ATOM 576 C C . THR A 1 76 ? 20.244 22.888 26.028 1.00 53.44 76 THR A C 1
ATOM 578 O O . THR A 1 76 ? 21.024 23.590 26.670 1.00 53.44 76 THR A O 1
ATOM 581 N N . ARG A 1 77 ? 19.556 23.411 25.009 1.00 48.69 77 ARG A N 1
ATOM 582 C CA . ARG A 1 77 ? 19.353 24.864 24.912 1.00 48.69 77 ARG A CA 1
ATOM 583 C C . ARG A 1 77 ? 17.861 25.180 24.897 1.00 48.69 77 ARG A C 1
ATOM 585 O O . ARG A 1 77 ? 17.194 24.797 23.937 1.00 48.69 77 ARG A O 1
ATOM 592 N N . PRO A 1 78 ? 17.325 25.891 25.909 1.00 51.09 78 PRO A N 1
ATOM 593 C CA . PRO A 1 78 ? 15.980 26.429 25.810 1.00 51.09 78 PRO A CA 1
ATOM 594 C C . PRO A 1 78 ? 15.965 27.395 24.628 1.00 51.09 78 PRO A C 1
ATOM 596 O O . PRO A 1 78 ? 16.722 28.367 24.582 1.00 51.09 78 PRO A O 1
ATOM 599 N N . SER A 1 79 ? 15.138 27.093 23.632 1.00 47.06 79 SER A N 1
ATOM 600 C CA . SER A 1 79 ? 14.891 27.998 22.523 1.00 47.06 79 SER A CA 1
ATOM 601 C C . SER A 1 79 ? 14.294 29.279 23.097 1.00 47.06 79 SER A C 1
ATOM 603 O O . SER A 1 79 ? 13.129 29.295 23.500 1.00 47.06 79 SER A O 1
ATOM 605 N N . HIS A 1 80 ? 15.087 30.346 23.160 1.00 53.19 80 HIS A N 1
ATOM 606 C CA . HIS A 1 80 ? 14.592 31.678 23.479 1.00 53.19 80 HIS A CA 1
ATOM 607 C C . HIS A 1 80 ? 13.782 32.151 22.267 1.00 53.19 80 HIS A C 1
ATOM 609 O O . HIS A 1 80 ? 14.296 32.768 21.335 1.00 53.19 80 HIS A O 1
ATOM 615 N N . GLY A 1 81 ? 12.519 31.725 22.233 1.00 53.50 81 GLY A N 1
ATOM 616 C CA . GLY A 1 81 ? 11.554 32.097 21.218 1.00 53.50 81 GLY A CA 1
ATOM 617 C C . GLY A 1 81 ? 11.359 33.602 21.255 1.00 53.50 81 GLY A C 1
ATOM 618 O O . GLY A 1 81 ? 10.959 34.166 22.270 1.00 53.50 81 GLY A O 1
ATOM 619 N N . VAL A 1 82 ? 11.684 34.230 20.132 1.00 49.62 82 VAL A N 1
ATOM 620 C CA . VAL A 1 82 ? 11.360 35.613 19.810 1.00 49.62 82 VAL A CA 1
ATOM 621 C C . VAL A 1 82 ? 9.884 35.856 20.125 1.00 49.62 82 VAL A C 1
ATOM 623 O O . VAL A 1 82 ? 9.006 35.135 19.647 1.00 49.62 82 VAL A O 1
ATOM 626 N N . THR A 1 83 ? 9.635 36.875 20.942 1.00 51.78 83 THR A N 1
ATOM 627 C CA . THR A 1 83 ? 8.335 37.455 21.285 1.00 51.78 83 THR A CA 1
ATOM 628 C C . THR A 1 83 ? 7.692 38.073 20.042 1.00 51.78 83 THR A C 1
ATOM 630 O O . THR A 1 83 ? 7.637 39.285 19.868 1.00 51.78 83 THR A O 1
ATOM 633 N N . GLY A 1 84 ? 7.233 37.213 19.135 1.00 48.75 84 GLY A N 1
ATOM 634 C CA . GLY A 1 84 ? 6.349 37.565 18.034 1.00 48.75 84 GLY A CA 1
ATOM 635 C C . GLY A 1 84 ? 4.910 37.608 18.534 1.00 48.75 84 GLY A C 1
ATOM 636 O O . GLY A 1 84 ? 4.401 36.642 19.098 1.00 48.75 84 GLY A O 1
ATOM 637 N N . THR A 1 85 ? 4.268 38.746 18.321 1.00 56.44 85 THR A N 1
ATOM 638 C CA . THR A 1 85 ? 2.913 39.162 18.707 1.00 56.44 85 THR A CA 1
ATOM 639 C C . THR A 1 85 ? 1.784 38.391 18.006 1.00 56.44 85 THR A C 1
ATOM 641 O O . THR A 1 85 ? 0.829 38.972 17.502 1.00 56.44 85 THR A O 1
ATOM 644 N N . PHE A 1 86 ? 1.844 37.062 18.012 1.00 50.31 86 PHE A N 1
ATOM 645 C CA . PHE A 1 86 ? 0.696 36.205 17.728 1.00 50.31 86 PHE A CA 1
ATOM 646 C C . PHE A 1 86 ? 0.376 35.435 19.000 1.00 50.31 86 PHE A C 1
ATOM 648 O O . PHE A 1 86 ? 1.046 34.458 19.328 1.00 50.31 86 PHE A O 1
ATOM 655 N N . GLY A 1 87 ? -0.618 35.935 19.739 1.00 54.56 87 GLY A N 1
ATOM 656 C CA . GLY A 1 87 ? -1.050 35.411 21.029 1.00 54.56 87 GLY A CA 1
ATOM 657 C C . GLY A 1 87 ? -1.228 33.897 21.005 1.00 54.56 87 GLY A C 1
ATOM 658 O O . GLY A 1 87 ? -2.247 33.376 20.554 1.00 54.56 87 GLY A O 1
ATOM 659 N N . ARG A 1 88 ? -0.234 33.184 21.533 1.00 53.62 88 ARG A N 1
ATOM 660 C CA . ARG A 1 88 ? -0.413 31.812 21.980 1.00 53.62 88 ARG A CA 1
ATOM 661 C C . ARG A 1 88 ? -1.149 31.913 23.304 1.00 53.62 88 ARG A C 1
ATOM 663 O O . ARG A 1 88 ? -0.562 32.314 24.302 1.00 53.62 88 ARG A O 1
ATOM 670 N N . LYS A 1 89 ? -2.452 31.624 23.267 1.00 52.47 89 LYS A N 1
ATOM 671 C CA . LYS A 1 89 ? -3.256 31.392 24.467 1.00 52.47 89 LYS A CA 1
ATOM 672 C C . LYS A 1 89 ? -2.509 30.420 25.370 1.00 52.47 89 LYS A C 1
ATOM 674 O O . LYS A 1 89 ? -2.027 29.388 24.898 1.00 52.47 89 LYS A O 1
ATOM 679 N N . ASP A 1 90 ? -2.435 30.770 26.644 1.00 53.16 90 ASP A N 1
ATOM 680 C CA . ASP A 1 90 ? -1.870 29.923 27.678 1.00 53.16 90 ASP A CA 1
ATOM 681 C C . ASP A 1 90 ? -2.489 28.517 27.606 1.00 53.16 90 ASP A C 1
ATOM 683 O O . ASP A 1 90 ? -3.716 28.394 27.515 1.00 53.16 90 ASP A O 1
ATOM 687 N N . PRO A 1 91 ? -1.692 27.441 27.716 1.00 56.56 91 PRO A N 1
ATOM 688 C CA . PRO A 1 91 ? -2.215 26.074 27.788 1.00 56.56 91 PRO A CA 1
ATOM 689 C C . PRO A 1 91 ? -3.086 25.830 29.036 1.00 56.56 91 PRO A C 1
ATOM 691 O O . PRO A 1 91 ? -3.727 24.789 29.142 1.00 56.56 91 PRO A O 1
ATOM 694 N N . ASN A 1 92 ? -3.144 26.796 29.960 1.00 54.47 92 ASN A N 1
ATOM 695 C CA . ASN A 1 92 ? -3.970 26.757 31.165 1.00 54.47 92 ASN A CA 1
ATOM 696 C C . ASN A 1 92 ? -5.341 27.449 31.016 1.00 54.47 92 ASN A C 1
ATOM 698 O O . ASN A 1 92 ? -6.124 27.464 31.965 1.00 54.47 92 ASN A O 1
ATOM 702 N N . VAL A 1 93 ? -5.672 27.995 29.839 1.00 52.47 93 VAL A N 1
ATOM 703 C CA . VAL A 1 93 ? -6.992 28.584 29.556 1.00 52.47 93 VAL A CA 1
ATOM 704 C C . VAL A 1 93 ? -7.862 27.555 28.827 1.00 52.47 93 VAL A C 1
ATOM 706 O O . VAL A 1 93 ? -7.950 27.513 27.599 1.00 52.47 93 VAL A O 1
ATOM 709 N N . ARG A 1 94 ? -8.525 26.705 29.620 1.00 53.84 94 ARG A N 1
ATOM 710 C CA . ARG A 1 94 ? -9.568 25.742 29.214 1.00 53.84 94 ARG A CA 1
ATOM 711 C C . ARG A 1 94 ? -10.865 26.422 28.722 1.00 53.84 94 ARG A C 1
ATOM 713 O O . ARG A 1 94 ? -11.932 26.152 29.255 1.00 53.84 94 ARG A O 1
ATOM 720 N N . SER A 1 95 ? -10.830 27.325 27.741 1.00 53.91 95 SER A N 1
ATOM 721 C CA . SER A 1 95 ? -12.073 28.003 27.306 1.00 53.91 95 SER A CA 1
ATOM 722 C C . SER A 1 95 ? -12.090 28.468 25.848 1.00 53.91 95 SER A C 1
ATOM 724 O O . SER A 1 95 ? -12.322 29.634 25.530 1.00 53.91 95 SER A O 1
ATOM 726 N N . CYS A 1 96 ? -11.859 27.545 24.912 1.00 45.53 96 CYS A N 1
ATOM 727 C CA . CYS A 1 96 ? -12.260 27.775 23.512 1.00 45.53 96 CYS A CA 1
ATOM 728 C C . CYS A 1 96 ? -12.585 26.523 22.686 1.00 45.53 96 CYS A C 1
ATOM 730 O O . CYS A 1 96 ? -12.980 26.661 21.532 1.00 45.53 96 CYS A O 1
ATOM 732 N N . LEU A 1 97 ? -12.493 25.327 23.268 1.00 53.94 97 LEU A N 1
ATOM 733 C CA . LEU A 1 97 ? -13.184 24.151 22.744 1.00 53.94 97 LEU A CA 1
ATOM 734 C C . LEU A 1 97 ? -14.506 24.014 23.513 1.00 53.94 97 LEU A C 1
ATOM 736 O O . LEU A 1 97 ? -14.513 24.336 24.702 1.00 53.94 97 LEU A O 1
ATOM 740 N N . PRO A 1 98 ? -15.616 23.604 22.873 1.00 52.06 98 PRO A N 1
ATOM 741 C CA . PRO A 1 98 ? -16.876 23.389 23.573 1.00 52.06 98 PRO A CA 1
ATOM 742 C C . PRO A 1 98 ? -16.657 22.507 24.804 1.00 52.06 98 PRO A C 1
ATOM 744 O O . PRO A 1 98 ? -16.047 21.443 24.703 1.00 52.06 98 PRO A O 1
ATOM 747 N N . ASP A 1 99 ? -17.167 22.966 25.942 1.00 47.47 99 ASP A N 1
ATOM 748 C CA . ASP A 1 99 ? -16.999 22.454 27.312 1.00 47.47 99 ASP A CA 1
ATOM 749 C C . ASP A 1 99 ? -17.625 21.055 27.553 1.00 47.47 99 ASP A C 1
ATOM 751 O O . ASP A 1 99 ? -18.011 20.702 28.662 1.00 47.47 99 ASP A O 1
ATOM 755 N N . TYR A 1 100 ? -17.790 20.250 26.496 1.00 53.28 100 TYR A N 1
ATOM 756 C CA . TYR A 1 100 ? -18.606 19.029 26.491 1.00 53.28 100 TYR A CA 1
ATOM 757 C C . TYR A 1 100 ? -17.890 17.781 25.960 1.00 53.28 100 TYR A C 1
ATOM 759 O O . TYR A 1 100 ? -18.508 16.724 25.845 1.00 53.28 100 TYR A O 1
ATOM 767 N N . ALA A 1 101 ? -16.599 17.850 25.630 1.00 62.84 101 ALA A N 1
ATOM 768 C CA . ALA A 1 101 ? -15.855 16.651 25.253 1.00 62.84 101 ALA A CA 1
ATOM 769 C C . ALA A 1 101 ? -15.422 15.894 26.518 1.00 62.84 101 ALA A C 1
ATOM 771 O O . ALA A 1 101 ? -14.333 16.119 27.041 1.00 62.84 101 ALA A O 1
ATOM 772 N N . LYS A 1 102 ? -16.292 15.004 27.014 1.00 79.50 102 LYS A N 1
ATOM 773 C CA . LYS A 1 102 ? -15.937 14.019 28.048 1.00 79.50 102 LYS A CA 1
ATOM 774 C C . LYS A 1 102 ? -14.669 13.265 27.633 1.00 79.50 102 LYS A C 1
ATOM 776 O O . LYS A 1 102 ? -14.439 13.059 26.437 1.00 79.50 102 LYS A O 1
ATOM 781 N N . ASN A 1 103 ? -13.861 12.830 28.596 1.00 85.44 103 ASN A N 1
ATOM 782 C CA . ASN A 1 103 ? -12.691 12.002 28.295 1.00 85.44 103 ASN A CA 1
ATOM 783 C C . ASN A 1 103 ? -13.123 10.705 27.589 1.00 85.44 103 ASN A C 1
ATOM 785 O O . ASN A 1 103 ? -14.269 10.278 27.707 1.00 85.44 103 ASN A O 1
ATOM 789 N N . ILE A 1 104 ? -12.226 10.126 26.792 1.00 87.44 104 ILE A N 1
ATOM 790 C CA . ILE A 1 104 ? -12.471 8.849 26.116 1.00 87.44 104 ILE A CA 1
ATOM 791 C C . ILE A 1 104 ? -11.834 7.772 26.968 1.00 87.44 104 ILE A C 1
ATOM 793 O O . ILE A 1 104 ? -10.620 7.781 27.167 1.00 87.44 104 ILE A O 1
ATOM 797 N N . THR A 1 105 ? -12.666 6.883 27.481 1.00 89.19 105 THR A N 1
ATOM 798 C CA . THR A 1 105 ? -12.277 5.735 28.294 1.00 89.19 105 THR A CA 1
ATOM 799 C C . THR A 1 105 ? -12.561 4.444 27.536 1.00 89.19 105 THR A C 1
ATOM 801 O O . THR A 1 105 ? -13.302 4.437 26.553 1.00 89.19 105 THR A O 1
ATOM 804 N N . ALA A 1 106 ? -11.931 3.350 27.965 1.00 88.81 106 ALA A N 1
ATOM 805 C CA . ALA A 1 106 ? -12.215 2.025 27.415 1.00 88.81 106 ALA A CA 1
ATOM 806 C C . ALA A 1 106 ? -13.620 1.536 27.805 1.00 88.81 106 ALA A C 1
ATOM 808 O O . ALA A 1 106 ? -14.304 0.900 27.003 1.00 88.81 106 ALA A O 1
ATOM 809 N N . GLU A 1 107 ? -14.060 1.885 29.016 1.00 90.75 107 GLU A N 1
ATOM 810 C CA . GLU A 1 107 ? -15.446 1.747 29.455 1.00 90.75 107 GLU A CA 1
ATOM 811 C C . GLU A 1 107 ? -16.307 2.791 28.740 1.00 90.75 107 GLU A C 1
ATOM 813 O O . GLU A 1 107 ? -15.997 3.987 28.766 1.00 90.75 107 GLU A O 1
ATOM 818 N N . LEU A 1 108 ? -17.351 2.322 28.055 1.00 90.44 108 LEU A N 1
ATOM 819 C CA . LEU A 1 108 ? -18.215 3.163 27.238 1.00 90.44 108 LEU A CA 1
ATOM 820 C C . LEU A 1 108 ? -19.211 3.922 28.116 1.00 90.44 108 LEU A C 1
ATOM 822 O O . LEU A 1 108 ? -19.966 3.333 28.883 1.00 90.44 108 LEU A O 1
ATOM 826 N N . ASP A 1 109 ? -19.273 5.236 27.927 1.00 91.06 109 ASP A N 1
ATOM 827 C CA . ASP A 1 109 ? -20.372 6.046 28.438 1.00 91.06 109 ASP A CA 1
ATOM 828 C C . ASP A 1 109 ? -21.674 5.728 27.691 1.00 91.06 109 ASP A C 1
ATOM 830 O O . ASP A 1 109 ? -21.654 5.355 26.521 1.00 91.06 109 ASP A O 1
ATOM 834 N N . SER A 1 110 ? -22.828 6.034 28.294 1.00 92.44 110 SER A N 1
ATOM 835 C CA . SER A 1 110 ? -24.141 5.894 27.637 1.00 92.44 110 SER A CA 1
ATOM 836 C C . SER A 1 110 ? -24.211 6.529 26.234 1.00 92.44 110 SER A C 1
ATOM 838 O O . SER A 1 110 ? -24.925 6.035 25.358 1.00 92.44 110 SER A O 1
ATOM 840 N N . ASP A 1 111 ? -23.513 7.649 26.011 1.00 91.69 111 ASP A N 1
ATOM 841 C CA . ASP A 1 111 ? -23.445 8.321 24.705 1.00 91.69 111 ASP A CA 1
ATOM 842 C C . ASP A 1 111 ? -22.558 7.551 23.716 1.00 91.69 111 ASP A C 1
ATOM 844 O O . ASP A 1 111 ? -22.934 7.372 22.555 1.00 91.69 111 ASP A O 1
ATOM 848 N N . ASP A 1 112 ? -21.408 7.069 24.187 1.00 93.62 112 ASP A N 1
ATOM 849 C CA . ASP A 1 112 ? -20.436 6.309 23.403 1.00 93.62 112 ASP A CA 1
ATOM 850 C C . ASP A 1 112 ? -21.000 4.916 23.036 1.00 93.62 112 ASP A C 1
ATOM 852 O O . ASP A 1 112 ? -20.868 4.487 21.888 1.00 93.62 112 ASP A O 1
ATOM 856 N N . GLU A 1 113 ? -21.752 4.265 23.932 1.00 94.88 113 GLU A N 1
ATOM 857 C CA . GLU A 1 113 ? -22.521 3.040 23.657 1.00 94.88 113 GLU A CA 1
ATOM 858 C C . GLU A 1 113 ? -23.544 3.244 22.532 1.00 94.88 113 GLU A C 1
ATOM 860 O O . GLU A 1 113 ? -23.637 2.443 21.595 1.00 94.88 113 GLU A O 1
ATOM 865 N N . LEU A 1 114 ? -24.312 4.338 22.578 1.00 94.81 114 LEU A N 1
ATOM 866 C CA . LEU A 1 114 ? -25.284 4.635 21.528 1.00 94.81 114 LEU A CA 1
ATOM 867 C C . LEU A 1 114 ? -24.585 4.907 20.188 1.00 94.81 114 LEU A C 1
ATOM 869 O O . LEU A 1 114 ? -25.030 4.416 19.147 1.00 94.81 114 LEU A O 1
ATOM 873 N N . MET A 1 115 ? -23.477 5.653 20.203 1.00 94.88 115 MET A N 1
ATOM 874 C CA . MET A 1 115 ? -22.677 5.913 19.005 1.00 94.88 115 MET A CA 1
ATOM 875 C C . MET A 1 115 ? -22.141 4.618 18.384 1.00 94.88 115 MET A C 1
ATOM 877 O O . MET A 1 115 ? -22.279 4.430 17.173 1.00 94.88 115 MET A O 1
ATOM 881 N N . MET A 1 116 ? -21.585 3.714 19.195 1.00 95.69 116 MET A N 1
ATOM 882 C CA . MET A 1 116 ? -21.044 2.428 18.742 1.00 95.69 116 MET A CA 1
ATOM 883 C C . MET A 1 116 ? -22.146 1.512 18.201 1.00 95.69 116 MET A C 1
ATOM 885 O O . MET A 1 116 ? -22.080 1.084 17.051 1.00 95.69 116 MET A O 1
ATOM 889 N N . THR A 1 117 ? -23.234 1.319 18.953 1.00 96.69 117 THR A N 1
ATOM 890 C CA . THR A 1 117 ? -24.347 0.450 18.527 1.00 96.69 117 THR A CA 1
ATOM 891 C C . THR A 1 117 ? -25.027 0.934 17.246 1.00 96.69 117 THR A C 1
ATOM 893 O O . THR A 1 117 ? -25.460 0.125 16.422 1.00 96.69 117 THR A O 1
ATOM 896 N N . MET A 1 118 ? -25.144 2.249 17.041 1.00 96.62 118 MET A N 1
ATOM 897 C CA . MET A 1 118 ? -25.633 2.792 15.775 1.00 96.62 118 MET A CA 1
ATOM 898 C C . MET A 1 118 ? -24.602 2.650 14.655 1.00 96.62 118 MET A C 1
ATOM 900 O O . MET A 1 118 ? -24.972 2.393 13.508 1.00 96.62 118 MET A O 1
ATOM 904 N N . ARG A 1 119 ? -23.311 2.795 14.948 1.00 95.62 119 ARG A N 1
ATOM 905 C CA . ARG A 1 119 ? -22.275 2.613 13.933 1.00 95.62 119 ARG A CA 1
ATOM 906 C C . ARG A 1 119 ? -22.256 1.184 13.402 1.00 95.62 119 ARG A C 1
ATOM 908 O O . ARG A 1 119 ? -22.206 1.014 12.186 1.00 95.62 119 ARG A O 1
ATOM 915 N N . ASP A 1 120 ? -22.366 0.201 14.285 1.00 95.50 120 ASP A N 1
ATOM 916 C CA . ASP A 1 120 ? -22.355 -1.220 13.924 1.00 95.50 120 ASP A CA 1
ATOM 917 C C . ASP A 1 120 ? -23.600 -1.613 13.113 1.00 95.50 120 ASP A C 1
ATOM 919 O O . ASP A 1 120 ? -23.534 -2.454 12.223 1.00 95.50 120 ASP A O 1
ATOM 923 N N . LYS A 1 121 ? -24.724 -0.916 13.328 1.00 96.88 121 LYS A N 1
ATOM 924 C CA . LYS A 1 121 ? -25.945 -1.033 12.508 1.00 96.88 121 LYS A CA 1
ATOM 925 C C . LYS A 1 121 ? -25.863 -0.307 11.155 1.00 96.88 121 LYS A C 1
ATOM 927 O O . LYS A 1 121 ? -26.840 -0.314 10.410 1.00 96.88 121 LYS A O 1
ATOM 932 N N . GLY A 1 122 ? -24.745 0.349 10.840 1.00 96.00 122 GLY A N 1
ATOM 933 C CA . GLY A 1 122 ? -24.522 1.021 9.557 1.00 96.00 122 GLY A CA 1
ATOM 934 C C . GLY A 1 122 ? -25.085 2.442 9.448 1.00 96.00 122 GLY A C 1
ATOM 935 O O . GLY A 1 122 ? -25.148 2.985 8.344 1.00 96.00 122 GLY A O 1
ATOM 936 N N . TYR A 1 123 ? -25.479 3.083 10.555 1.00 96.75 123 TYR A N 1
ATOM 937 C CA . TYR A 1 123 ? -25.958 4.468 10.506 1.00 96.75 123 TYR A CA 1
ATOM 938 C C . TYR A 1 123 ? -24.829 5.448 10.140 1.00 96.75 123 TYR A C 1
ATOM 940 O O . TYR A 1 123 ? -23.661 5.302 10.523 1.00 96.75 123 TYR A O 1
ATOM 948 N N . THR A 1 124 ? -25.189 6.495 9.397 1.00 96.12 124 THR A N 1
ATOM 949 C CA . THR A 1 124 ? -24.264 7.579 9.046 1.00 96.12 124 THR A CA 1
ATOM 950 C C . THR A 1 124 ? -24.034 8.508 10.240 1.00 96.12 124 THR A C 1
ATOM 952 O O . THR A 1 124 ? -24.920 8.694 11.072 1.00 96.12 124 THR A O 1
ATOM 955 N N . GLY A 1 125 ? -22.870 9.168 10.303 1.00 93.69 125 GLY A N 1
ATOM 956 C CA . GLY A 1 125 ? -22.553 10.100 11.398 1.00 93.69 125 GLY A CA 1
ATOM 957 C C . GLY A 1 125 ? -23.579 11.228 11.582 1.00 93.69 125 GLY A C 1
ATOM 958 O O . GLY A 1 125 ? -23.799 11.669 12.704 1.00 93.69 125 GLY A O 1
ATOM 959 N N . GLN A 1 126 ? -24.263 11.644 10.507 1.00 94.81 126 GLN A N 1
ATOM 960 C CA . GLN A 1 126 ? -25.343 12.634 10.582 1.00 94.81 126 GLN A CA 1
ATOM 961 C C . GLN A 1 126 ? -26.551 12.084 11.348 1.00 94.81 126 GLN A C 1
ATOM 963 O O . GLN A 1 126 ? -27.036 12.716 12.276 1.00 94.81 126 GLN A O 1
ATOM 968 N N . GLN A 1 127 ? -27.003 10.878 10.996 1.00 96.19 127 GLN A N 1
ATOM 969 C CA . GLN A 1 127 ? -28.147 10.233 11.646 1.00 96.19 127 GLN A CA 1
ATOM 970 C C . GLN A 1 127 ? -27.877 9.954 13.128 1.00 96.19 127 GLN A C 1
ATOM 972 O O . GLN A 1 127 ? -28.791 10.040 13.947 1.00 96.19 127 GLN A O 1
ATOM 977 N N . ILE A 1 128 ? -26.626 9.630 13.468 1.00 95.81 128 ILE A N 1
ATOM 978 C CA . ILE A 1 128 ? -26.187 9.441 14.853 1.00 95.81 128 ILE A CA 1
ATOM 979 C C . ILE A 1 128 ? -26.264 10.768 15.617 1.00 95.81 128 ILE A C 1
ATOM 981 O O . ILE A 1 128 ? -26.885 10.820 16.676 1.00 95.81 128 ILE A O 1
ATOM 985 N N . ALA A 1 129 ? -25.711 11.851 15.061 1.00 94.56 129 ALA A N 1
ATOM 986 C CA . ALA A 1 129 ? -25.777 13.180 15.669 1.00 94.56 129 ALA A CA 1
ATOM 987 C C . ALA A 1 129 ? -27.228 13.655 15.872 1.00 94.56 129 ALA A C 1
ATOM 989 O O . ALA A 1 129 ? -27.585 14.118 16.956 1.00 94.56 129 ALA A O 1
ATOM 990 N N . ASP A 1 130 ? -28.088 13.466 14.867 1.00 95.25 130 ASP A N 1
ATOM 991 C CA . ASP A 1 130 ? -29.506 13.825 14.946 1.00 95.25 130 ASP A CA 1
ATOM 992 C C . ASP A 1 130 ? -30.234 13.015 16.027 1.00 95.25 130 ASP A C 1
ATOM 994 O O . ASP A 1 130 ? -31.110 13.538 16.717 1.00 95.25 130 ASP A O 1
ATOM 998 N N . ARG A 1 131 ? -29.885 11.734 16.200 1.00 94.69 131 ARG A N 1
ATOM 999 C CA . ARG A 1 131 ? -30.478 10.879 17.235 1.00 94.69 131 ARG A CA 1
ATOM 1000 C C . ARG A 1 131 ? -30.017 11.267 18.638 1.00 94.69 131 ARG A C 1
ATOM 1002 O O . ARG A 1 131 ? -30.862 11.379 19.520 1.00 94.69 131 ARG A O 1
ATOM 1009 N N . LEU A 1 132 ? -28.732 11.567 18.820 1.00 93.12 132 LEU A N 1
ATOM 1010 C CA . LEU A 1 132 ? -28.202 12.099 20.081 1.00 93.12 132 LEU A CA 1
ATOM 1011 C C . LEU A 1 132 ? -28.887 13.421 20.458 1.00 93.12 132 LEU A C 1
ATOM 1013 O O . LEU A 1 132 ? -29.301 13.602 21.602 1.00 93.12 132 LEU A O 1
ATOM 1017 N N . ALA A 1 133 ? -29.099 14.308 19.481 1.00 92.62 133 ALA A N 1
ATOM 1018 C CA . ALA A 1 133 ? -29.810 15.564 19.696 1.00 92.62 133 ALA A CA 1
ATOM 1019 C C . ALA A 1 133 ? -31.295 15.357 20.053 1.00 92.62 133 ALA A C 1
ATOM 1021 O O . ALA A 1 133 ? -31.817 16.078 20.905 1.00 92.62 133 ALA A O 1
ATOM 1022 N N . LYS A 1 134 ? -31.973 14.377 19.434 1.00 94.75 134 LYS A N 1
ATOM 1023 C CA . LYS A 1 134 ? -33.373 14.021 19.741 1.00 94.75 134 LYS A CA 1
ATOM 1024 C C . LYS A 1 134 ? -33.544 13.459 21.150 1.00 94.75 134 LYS A C 1
ATOM 1026 O O . LYS A 1 134 ? -34.541 13.757 21.794 1.00 94.75 134 LYS A O 1
ATOM 1031 N N . GLU A 1 135 ? -32.579 12.676 21.623 1.00 92.69 135 GLU A N 1
ATOM 1032 C CA . GLU A 1 135 ? -32.574 12.117 22.981 1.00 92.69 135 GLU A CA 1
ATOM 1033 C C . GLU A 1 135 ? -32.154 13.148 24.051 1.00 92.69 135 GLU A C 1
ATOM 1035 O O . GLU A 1 135 ? -32.105 12.821 25.232 1.00 92.69 135 GLU A O 1
ATOM 1040 N N . GLY A 1 136 ? -31.868 14.399 23.662 1.00 89.19 136 GLY A N 1
ATOM 1041 C CA . GLY A 1 136 ? -31.478 15.468 24.586 1.00 89.19 136 GLY A CA 1
ATOM 1042 C C . GLY A 1 136 ? -30.050 15.340 25.124 1.00 89.19 136 GLY A C 1
ATOM 1043 O O . GLY A 1 136 ? -29.707 16.000 26.104 1.00 89.19 136 GLY A O 1
ATOM 1044 N N . ARG A 1 137 ? -29.218 14.503 24.493 1.00 87.88 137 ARG A N 1
ATOM 1045 C CA . ARG A 1 137 ? -27.811 14.291 24.857 1.00 87.88 137 ARG A CA 1
ATOM 1046 C C . ARG A 1 137 ? -26.921 15.401 24.287 1.00 87.88 137 ARG A C 1
ATOM 1048 O O . ARG A 1 137 ? -27.391 16.352 23.653 1.00 87.88 137 ARG A O 1
ATOM 1055 N N . ILE A 1 138 ? -25.611 15.278 24.511 1.00 84.81 138 ILE A N 1
ATOM 1056 C CA . ILE A 1 138 ? -24.611 16.214 23.986 1.00 84.81 138 ILE A CA 1
ATOM 1057 C C . ILE A 1 138 ? -24.742 16.300 22.461 1.00 84.81 138 ILE A C 1
ATOM 1059 O O . ILE A 1 138 ? -24.818 15.293 21.755 1.00 84.81 138 ILE A O 1
ATOM 1063 N N . ARG A 1 139 ? -24.776 17.530 21.944 1.00 87.50 139 ARG A N 1
ATOM 1064 C CA . ARG A 1 139 ? -24.848 17.782 20.505 1.00 87.50 139 ARG A CA 1
ATOM 1065 C C . ARG A 1 139 ? -23.462 17.638 19.895 1.00 87.50 139 ARG A C 1
ATOM 1067 O O . ARG A 1 139 ? -22.599 18.489 20.099 1.00 87.50 139 ARG A O 1
ATOM 1074 N N . TYR A 1 140 ? -23.277 16.577 19.125 1.00 88.56 140 TYR A N 1
ATOM 1075 C CA . TYR A 1 140 ? -22.071 16.351 18.339 1.00 88.56 140 TYR A CA 1
ATOM 1076 C C . TYR A 1 140 ? -22.245 16.872 16.910 1.00 88.56 140 TYR A C 1
ATOM 1078 O O . TYR A 1 140 ? -23.350 16.883 16.369 1.00 88.56 140 TYR A O 1
ATOM 1086 N N . ASP A 1 141 ? -21.137 17.271 16.288 1.00 90.00 141 ASP A N 1
ATOM 1087 C CA . ASP A 1 141 ? -21.088 17.525 14.851 1.00 90.00 141 ASP A CA 1
ATOM 1088 C C . ASP A 1 141 ? -20.922 16.199 14.091 1.00 90.00 141 ASP A C 1
ATOM 1090 O O . ASP A 1 141 ? -20.301 15.247 14.570 1.00 90.00 141 ASP A O 1
ATOM 1094 N N . ARG A 1 142 ? -21.412 16.137 12.852 1.00 89.06 142 ARG A N 1
ATOM 1095 C CA . ARG A 1 142 ? -21.299 14.958 11.983 1.00 89.06 142 ARG A CA 1
ATOM 1096 C C . ARG A 1 142 ? -19.858 14.462 11.867 1.00 89.06 142 ARG A C 1
ATOM 1098 O O . ARG A 1 142 ? -19.625 13.253 11.851 1.00 89.06 142 ARG A O 1
ATOM 1105 N N . LYS A 1 143 ? -18.896 15.385 11.737 1.00 88.00 143 LYS A N 1
ATOM 1106 C CA . LYS A 1 143 ? -17.473 15.042 11.604 1.00 88.00 143 LYS A CA 1
ATOM 1107 C C . LYS A 1 143 ? -16.883 14.551 12.924 1.00 88.00 143 LYS A C 1
ATOM 1109 O O . LYS A 1 143 ? -16.035 13.664 12.899 1.00 88.00 143 LYS A O 1
ATOM 1114 N N . SER A 1 144 ? -17.342 15.083 14.059 1.00 90.88 144 SER A N 1
ATOM 1115 C CA . SER A 1 144 ? -16.809 14.694 15.366 1.00 90.88 144 SER A CA 1
ATOM 1116 C C . SER A 1 144 ? -17.256 13.297 15.793 1.00 90.88 144 SER A C 1
ATOM 1118 O O . SER A 1 144 ? -16.474 12.616 16.446 1.00 90.88 144 SER A O 1
ATOM 1120 N N . ILE A 1 145 ? -18.429 12.821 15.353 1.00 92.75 145 ILE A N 1
ATOM 1121 C CA . ILE A 1 145 ? -18.895 11.445 15.608 1.00 92.75 145 ILE A CA 1
ATOM 1122 C C . ILE A 1 145 ? -17.906 10.395 15.082 1.00 92.75 145 ILE A C 1
ATOM 1124 O O . ILE A 1 145 ? -17.532 9.481 15.811 1.00 92.75 145 ILE A O 1
ATOM 1128 N N . ALA A 1 146 ? -17.456 10.520 13.827 1.00 92.06 146 ALA A N 1
ATOM 1129 C CA . ALA A 1 146 ? -16.543 9.540 13.230 1.00 92.06 146 ALA A CA 1
ATOM 1130 C C . ALA A 1 146 ? -15.192 9.503 13.960 1.00 92.06 146 ALA A C 1
ATOM 1132 O O . ALA A 1 146 ? -14.676 8.425 14.256 1.00 92.06 146 ALA A O 1
ATOM 1133 N N . THR A 1 147 ? -14.656 10.680 14.297 1.00 92.50 147 THR A N 1
ATOM 1134 C CA . THR A 1 147 ? -13.420 10.804 15.076 1.00 92.50 147 THR A CA 1
ATOM 1135 C C . THR A 1 147 ? -13.580 10.221 16.480 1.00 92.50 147 THR A C 1
ATOM 1137 O O . THR A 1 147 ? -12.728 9.446 16.904 1.00 92.50 147 THR A O 1
ATOM 1140 N N . ARG A 1 148 ? -14.684 10.533 17.175 1.00 92.00 148 ARG A N 1
ATOM 1141 C CA . ARG A 1 148 ? -14.989 10.030 18.525 1.00 92.00 148 ARG A CA 1
ATOM 1142 C C . ARG A 1 148 ? -15.063 8.504 18.542 1.00 92.00 148 ARG A C 1
ATOM 1144 O O . ARG A 1 148 ? -14.382 7.886 19.347 1.00 92.00 148 ARG A O 1
ATOM 1151 N N . ILE A 1 149 ? -15.795 7.900 17.604 1.00 93.81 149 ILE A N 1
ATOM 1152 C CA . ILE A 1 149 ? -15.868 6.437 17.435 1.00 93.81 149 ILE A CA 1
ATOM 1153 C C . ILE A 1 149 ? -14.478 5.832 17.203 1.00 93.81 149 ILE A C 1
ATOM 1155 O O . ILE A 1 149 ? -14.139 4.819 17.808 1.00 93.81 149 ILE A O 1
ATOM 1159 N N . GLY A 1 150 ? -13.664 6.441 16.334 1.00 93.94 150 GLY A N 1
ATOM 1160 C CA . GLY A 1 150 ? -12.303 5.965 16.080 1.00 93.94 150 GLY A CA 1
ATOM 1161 C C . GLY A 1 150 ? -11.440 5.980 17.342 1.00 93.94 150 GLY A C 1
ATOM 1162 O O . GLY A 1 150 ? -10.763 5.003 17.643 1.00 93.94 150 GLY A O 1
ATOM 1163 N N . GLN A 1 151 ? -11.513 7.059 18.118 1.00 93.94 151 GLN A N 1
ATOM 1164 C CA . GLN A 1 151 ? -10.787 7.184 19.380 1.00 93.94 151 GLN A CA 1
ATOM 1165 C C . GLN A 1 151 ? -11.279 6.197 20.449 1.00 93.94 151 GLN A C 1
ATOM 1167 O O . GLN A 1 151 ? -10.452 5.636 21.159 1.00 93.94 151 GLN A O 1
ATOM 1172 N N . ILE A 1 152 ? -12.588 5.941 20.535 1.00 94.81 152 ILE A N 1
ATOM 1173 C CA . ILE A 1 152 ? -13.156 4.907 21.416 1.00 94.81 152 ILE A CA 1
ATOM 1174 C C . ILE A 1 152 ? -12.583 3.534 21.062 1.00 94.81 152 ILE A C 1
ATOM 1176 O O . ILE A 1 152 ? -12.096 2.832 21.941 1.00 94.81 152 ILE A O 1
ATOM 1180 N N . LYS A 1 153 ? -12.567 3.170 19.773 1.00 96.06 153 LYS A N 1
ATOM 1181 C CA . LYS A 1 153 ? -11.994 1.892 19.322 1.00 96.06 153 LYS A CA 1
ATOM 1182 C C . LYS A 1 153 ? -10.511 1.768 19.669 1.00 96.06 153 LYS A C 1
ATOM 1184 O O . LYS A 1 153 ? -10.082 0.697 20.077 1.00 96.06 153 LYS A O 1
ATOM 1189 N N . LEU A 1 154 ? -9.746 2.854 19.549 1.00 95.50 154 LEU A N 1
ATOM 1190 C CA . LEU A 1 154 ? -8.341 2.879 19.967 1.00 95.50 154 LEU A CA 1
ATOM 1191 C C . LEU A 1 154 ? -8.188 2.699 21.482 1.00 95.50 154 LEU A C 1
ATOM 1193 O O . LEU A 1 154 ? -7.315 1.954 21.911 1.00 95.50 154 LEU A O 1
ATOM 1197 N N . ALA A 1 155 ? -9.038 3.341 22.288 1.00 95.50 155 ALA A N 1
ATOM 1198 C CA . ALA A 1 155 ? -9.021 3.182 23.741 1.00 95.50 155 ALA A CA 1
ATOM 1199 C C . ALA A 1 155 ? -9.401 1.754 24.168 1.00 95.50 155 ALA A C 1
ATOM 1201 O O . ALA A 1 155 ? -8.762 1.189 25.052 1.00 95.50 155 ALA A O 1
ATOM 1202 N N . GLN A 1 156 ? -10.395 1.149 23.512 1.00 95.75 156 GLN A N 1
ATOM 1203 C CA . GLN A 1 156 ? -10.771 -0.249 23.727 1.00 95.75 156 GLN A CA 1
ATOM 1204 C C . GLN A 1 156 ? -9.649 -1.210 23.323 1.00 95.75 156 GLN A C 1
ATOM 1206 O O . GLN A 1 156 ? -9.344 -2.119 24.087 1.00 95.75 156 GLN A O 1
ATOM 1211 N N . ALA A 1 157 ? -9.009 -0.992 22.170 1.00 95.69 157 ALA A N 1
ATOM 1212 C CA . ALA A 1 157 ? -7.871 -1.797 21.730 1.00 95.69 157 ALA A CA 1
ATOM 1213 C C . ALA A 1 157 ? -6.707 -1.708 22.727 1.00 95.69 157 ALA A C 1
ATOM 1215 O O . ALA A 1 157 ? -6.242 -2.735 23.197 1.00 95.69 157 ALA A O 1
ATOM 1216 N N . ALA A 1 158 ? -6.331 -0.497 23.151 1.00 96.12 158 ALA A N 1
ATOM 1217 C CA . ALA A 1 158 ? -5.273 -0.304 24.143 1.00 96.12 158 ALA A CA 1
ATOM 1218 C C . ALA A 1 158 ? -5.593 -0.970 25.493 1.00 96.12 158 ALA A C 1
ATOM 1220 O O . ALA A 1 158 ? -4.702 -1.486 26.161 1.00 96.12 158 ALA A O 1
ATOM 1221 N N . HIS A 1 159 ? -6.862 -0.977 25.906 1.00 96.25 159 HIS A N 1
ATOM 1222 C CA . HIS A 1 159 ? -7.285 -1.696 27.105 1.00 96.25 159 HIS A CA 1
ATOM 1223 C C . HIS A 1 159 ? -7.203 -3.216 26.928 1.00 96.25 159 HIS A C 1
ATOM 1225 O O . HIS A 1 159 ? -6.749 -3.905 27.833 1.00 96.25 159 HIS A O 1
ATOM 1231 N N . VAL A 1 160 ? -7.595 -3.747 25.766 1.00 95.06 160 VAL A N 1
ATOM 1232 C CA . VAL A 1 160 ? -7.418 -5.172 25.451 1.00 95.06 160 VAL A CA 1
ATOM 1233 C C . VAL A 1 160 ? -5.935 -5.544 25.424 1.00 95.06 160 VAL A C 1
ATOM 1235 O O . VAL A 1 160 ? -5.582 -6.568 25.996 1.00 95.06 160 VAL A O 1
ATOM 1238 N N . ASP A 1 161 ? -5.068 -4.704 24.859 1.00 95.69 161 ASP A N 1
ATOM 1239 C CA . ASP A 1 161 ? -3.616 -4.917 24.863 1.00 95.69 161 ASP A CA 1
ATOM 1240 C C . ASP A 1 161 ? -3.063 -4.993 26.293 1.00 95.69 161 ASP A C 1
ATOM 1242 O O . ASP A 1 161 ? -2.266 -5.876 26.600 1.00 95.69 161 ASP A O 1
ATOM 1246 N N . MET A 1 162 ? -3.524 -4.111 27.190 1.00 96.31 162 MET A N 1
ATOM 1247 C CA . MET A 1 162 ? -3.171 -4.166 28.614 1.00 96.31 162 MET A CA 1
ATOM 1248 C C . MET A 1 162 ? -3.653 -5.463 29.275 1.00 96.31 162 MET A C 1
ATOM 1250 O O . MET A 1 162 ? -2.883 -6.098 29.988 1.00 96.31 162 MET A O 1
ATOM 1254 N N . LEU A 1 163 ? -4.892 -5.891 29.009 1.00 96.31 163 LEU A N 1
ATOM 1255 C CA . LEU A 1 163 ? -5.430 -7.143 29.552 1.00 96.31 163 LEU A CA 1
ATOM 1256 C C . LEU A 1 163 ? -4.669 -8.378 29.055 1.00 96.31 163 LEU A C 1
ATOM 1258 O O . LEU A 1 163 ? -4.494 -9.321 29.820 1.00 96.31 163 LEU A O 1
ATOM 1262 N N . LEU A 1 164 ? -4.239 -8.381 27.792 1.00 95.31 164 LEU A N 1
ATOM 1263 C CA . LEU A 1 164 ? -3.416 -9.447 27.218 1.00 95.31 164 LEU A CA 1
ATOM 1264 C C . LEU A 1 164 ? -2.001 -9.441 27.813 1.00 95.31 164 LEU A C 1
ATOM 1266 O O . LEU A 1 164 ? -1.435 -10.499 28.047 1.00 95.31 164 LEU A O 1
ATOM 1270 N N . LEU A 1 165 ? -1.426 -8.260 28.064 1.00 96.31 165 LEU A N 1
ATOM 1271 C CA . LEU A 1 165 ? -0.085 -8.118 28.640 1.00 96.31 165 LEU A CA 1
ATOM 1272 C C . LEU A 1 165 ? -0.022 -8.559 30.108 1.00 96.31 165 LEU A C 1
ATOM 1274 O O . LEU A 1 165 ? 0.995 -9.084 30.553 1.00 96.31 165 LEU A O 1
ATOM 1278 N N . GLU A 1 166 ? -1.086 -8.300 30.864 1.00 96.25 166 GLU A N 1
ATOM 1279 C CA . GLU A 1 166 ? -1.216 -8.672 32.276 1.00 96.25 166 GLU A CA 1
ATOM 1280 C C . GLU A 1 166 ? -1.776 -10.098 32.466 1.00 96.25 166 GLU A C 1
ATOM 1282 O O . GLU A 1 166 ? -2.077 -10.485 33.594 1.00 96.25 166 GLU A O 1
ATOM 1287 N N . ASP A 1 167 ? -1.920 -10.871 31.381 1.00 94.19 167 ASP A N 1
ATOM 1288 C CA . ASP A 1 167 ? -2.488 -12.227 31.346 1.00 94.19 167 ASP A CA 1
ATOM 1289 C C . ASP A 1 167 ? -3.924 -12.330 31.921 1.00 94.19 167 ASP A C 1
ATOM 1291 O O . ASP A 1 167 ? -4.386 -13.401 32.317 1.00 94.19 167 ASP A O 1
ATOM 1295 N N . TYR A 1 168 ? -4.681 -11.225 31.955 1.00 95.25 168 TYR A N 1
ATOM 1296 C CA . TYR A 1 168 ? -6.106 -11.232 32.328 1.00 95.25 168 TYR A CA 1
ATOM 1297 C C . TYR A 1 168 ? -7.014 -11.716 31.195 1.00 95.25 168 TYR A C 1
ATOM 1299 O O . TYR A 1 168 ? -8.138 -12.160 31.445 1.00 95.25 168 TYR A O 1
ATOM 1307 N N . LYS A 1 169 ? -6.554 -11.596 29.948 1.00 94.75 169 LYS A N 1
ATOM 1308 C CA . LYS A 1 169 ? -7.214 -12.129 28.758 1.00 94.75 169 LYS A CA 1
ATOM 1309 C C . LYS A 1 169 ? -6.222 -13.029 28.025 1.00 94.75 169 LYS A C 1
ATOM 1311 O O . LYS A 1 169 ? -5.072 -12.655 27.838 1.00 94.75 169 LYS A O 1
ATOM 1316 N N . GLU A 1 170 ? -6.693 -14.179 27.566 1.00 94.94 170 GLU A N 1
ATOM 1317 C CA . GLU A 1 170 ? -5.943 -15.059 26.668 1.00 94.94 170 GLU A CA 1
ATOM 1318 C C . GLU A 1 170 ? -6.473 -14.924 25.235 1.00 94.94 170 GLU A C 1
ATOM 1320 O O . GLU A 1 170 ? -7.626 -14.530 25.020 1.00 94.94 170 GLU A O 1
ATOM 1325 N N . TRP A 1 171 ? -5.635 -15.262 24.253 1.00 95.62 171 TRP A N 1
ATOM 1326 C CA . TRP A 1 171 ? -6.048 -15.353 22.854 1.00 95.62 171 TRP A CA 1
ATOM 1327 C C . TRP A 1 171 ? -6.883 -16.623 22.637 1.00 95.62 171 TRP A C 1
ATOM 1329 O O . TRP A 1 171 ? -6.387 -17.726 22.882 1.00 95.62 171 TRP A O 1
ATOM 1339 N N . PRO A 1 172 ? -8.151 -16.512 22.206 1.00 95.19 172 PRO A N 1
ATOM 1340 C CA . PRO A 1 172 ? -8.938 -17.676 21.840 1.00 95.19 172 PRO A CA 1
ATOM 1341 C C . PRO A 1 172 ? -8.499 -18.205 20.470 1.00 95.19 172 PRO A C 1
ATOM 1343 O O . PRO A 1 172 ? -8.084 -17.452 19.587 1.00 95.19 172 PRO A O 1
ATOM 1346 N N . PHE A 1 173 ? -8.667 -19.511 20.266 1.00 95.88 173 PHE A N 1
ATOM 1347 C CA . PHE A 1 173 ? -8.267 -20.181 19.028 1.00 95.88 173 PHE A CA 1
ATOM 1348 C C . PHE A 1 173 ? -8.931 -19.574 17.779 1.00 95.88 173 PHE A C 1
ATOM 1350 O O . PHE A 1 173 ? -8.307 -19.463 16.725 1.00 95.88 173 PHE A O 1
ATOM 1357 N N . GLU A 1 174 ? -10.189 -19.142 17.878 1.00 97.44 174 GLU A N 1
ATOM 1358 C CA . GLU A 1 174 ? -10.886 -18.488 16.771 1.00 97.44 174 GLU A CA 1
ATOM 1359 C C . GLU A 1 174 ? -10.215 -17.161 16.373 1.00 97.44 174 GLU A C 1
ATOM 1361 O O . GLU A 1 174 ? -10.082 -16.885 15.178 1.00 97.44 174 GLU A O 1
ATOM 1366 N N . GLU A 1 175 ? -9.744 -16.368 17.344 1.00 95.62 175 GLU A N 1
ATOM 1367 C CA . GLU A 1 175 ? -9.014 -15.119 17.076 1.00 95.62 175 GLU A CA 1
ATOM 1368 C C . GLU A 1 175 ? -7.650 -15.411 16.429 1.00 95.62 175 GLU A C 1
ATOM 1370 O O . GLU A 1 175 ? -7.283 -14.711 15.487 1.00 95.62 175 GLU A O 1
ATOM 1375 N N . ASP A 1 176 ? -6.954 -16.484 16.823 1.00 96.50 176 ASP A N 1
ATOM 1376 C CA . ASP A 1 176 ? -5.700 -16.908 16.178 1.00 96.50 176 ASP A CA 1
ATOM 1377 C C . ASP A 1 176 ? -5.909 -17.289 14.706 1.00 96.50 176 ASP A C 1
ATOM 1379 O O . ASP A 1 176 ? -5.141 -16.886 13.827 1.00 96.50 176 ASP A O 1
ATOM 1383 N N . THR A 1 177 ? -6.974 -18.040 14.398 1.00 97.75 177 THR A N 1
ATOM 1384 C CA . THR A 1 177 ? -7.281 -18.392 13.000 1.00 97.75 177 THR A CA 1
ATOM 1385 C C . THR A 1 177 ? -7.590 -17.157 12.158 1.00 97.75 177 THR A C 1
ATOM 1387 O O . THR A 1 177 ? -7.141 -17.059 11.013 1.00 97.75 177 THR A O 1
ATOM 1390 N N . LEU A 1 178 ? -8.308 -16.188 12.734 1.00 97.44 178 LEU A N 1
ATOM 1391 C CA . LEU A 1 178 ? -8.614 -14.919 12.083 1.00 97.44 178 LEU A CA 1
ATOM 1392 C C . LEU A 1 178 ? -7.346 -14.084 11.889 1.00 97.44 178 LEU A C 1
ATOM 1394 O O . LEU A 1 178 ? -7.157 -13.515 10.814 1.00 97.44 178 LEU A O 1
ATOM 1398 N N . LEU A 1 179 ? -6.460 -14.043 12.885 1.00 96.56 179 LEU A N 1
ATOM 1399 C CA . LEU A 1 179 ? -5.183 -13.339 12.819 1.00 96.56 179 LEU A CA 1
ATOM 1400 C C . LEU A 1 179 ? -4.324 -13.859 11.663 1.00 96.56 179 LEU A C 1
ATOM 1402 O O . LEU A 1 179 ? -3.799 -13.060 10.887 1.00 96.56 179 LEU A O 1
ATOM 1406 N N . MET A 1 180 ? -4.228 -15.180 11.501 1.00 97.81 180 MET A N 1
ATOM 1407 C CA . MET A 1 180 ? -3.476 -15.789 10.401 1.00 97.81 180 MET A CA 1
ATOM 1408 C C . MET A 1 180 ? -4.054 -15.410 9.031 1.00 97.81 180 MET A C 1
ATOM 1410 O O . MET A 1 180 ? -3.310 -14.982 8.149 1.00 97.81 180 MET A O 1
ATOM 1414 N N . GLN A 1 181 ? -5.378 -15.479 8.867 1.00 97.94 181 GLN A N 1
ATOM 1415 C CA . GLN A 1 181 ? -6.041 -15.062 7.624 1.00 97.94 181 GLN A CA 1
ATOM 1416 C C . GLN A 1 181 ? -5.833 -13.568 7.337 1.00 97.94 181 GLN A C 1
ATOM 1418 O O . GLN A 1 181 ? -5.527 -13.178 6.208 1.00 97.94 181 GLN A O 1
ATOM 1423 N N . ALA A 1 182 ? -5.971 -12.719 8.358 1.00 98.00 182 ALA A N 1
ATOM 1424 C CA . ALA A 1 182 ? -5.763 -11.281 8.236 1.00 98.00 182 ALA A CA 1
ATOM 1425 C C . ALA A 1 182 ? -4.314 -10.949 7.850 1.00 98.00 182 ALA A C 1
ATOM 1427 O O . ALA A 1 182 ? -4.086 -10.075 7.014 1.00 98.00 182 ALA A O 1
ATOM 1428 N N . TYR A 1 183 ? -3.340 -11.669 8.413 1.00 97.88 183 TYR A N 1
ATOM 1429 C CA . TYR A 1 183 ? -1.927 -11.512 8.085 1.00 97.88 183 TYR A CA 1
ATOM 1430 C C . TYR A 1 183 ? -1.631 -11.853 6.619 1.00 97.88 183 TYR A C 1
ATOM 1432 O O . TYR A 1 183 ? -0.939 -11.095 5.937 1.00 97.88 183 TYR A O 1
ATOM 1440 N N . GLU A 1 184 ? -2.187 -12.953 6.107 1.00 98.12 184 GLU A N 1
ATOM 1441 C CA . GLU A 1 184 ? -2.028 -13.342 4.702 1.00 98.12 184 GLU A CA 1
ATOM 1442 C C . GLU A 1 184 ? -2.608 -12.289 3.748 1.00 98.12 184 GLU A C 1
ATOM 1444 O O . GLU A 1 184 ? -1.933 -11.869 2.804 1.00 98.12 184 GLU A O 1
ATOM 1449 N N . LEU A 1 185 ? -3.823 -11.800 4.025 1.00 97.62 185 LEU A N 1
ATOM 1450 C CA . LEU A 1 185 ? -4.463 -10.749 3.228 1.00 97.62 185 LEU A CA 1
ATOM 1451 C C . LEU A 1 185 ? -3.664 -9.440 3.257 1.00 97.62 185 LEU A C 1
ATOM 1453 O O . LEU 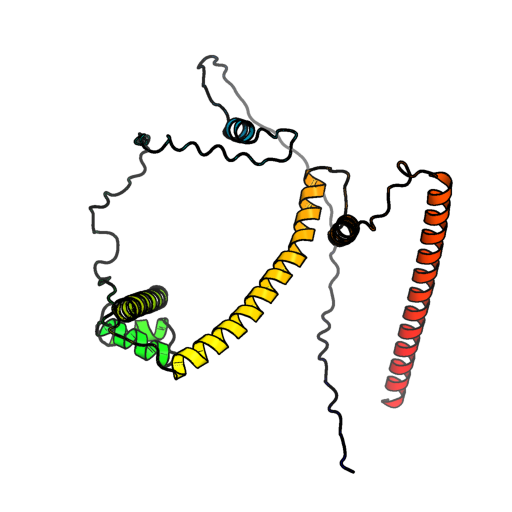A 1 185 ? -3.399 -8.856 2.204 1.00 97.62 185 LEU A O 1
ATOM 1457 N N . ALA A 1 186 ? -3.208 -9.017 4.439 1.00 98.00 186 ALA A N 1
ATOM 1458 C CA . ALA A 1 186 ? -2.358 -7.837 4.581 1.00 98.00 186 ALA A CA 1
ATOM 1459 C C . ALA A 1 186 ? -1.034 -7.996 3.812 1.00 98.00 186 ALA A C 1
ATOM 1461 O O . ALA A 1 186 ? -0.556 -7.048 3.187 1.00 98.00 186 ALA A O 1
ATOM 1462 N N . GLY A 1 187 ? -0.458 -9.202 3.792 1.00 97.62 187 GLY A N 1
ATOM 1463 C CA . GLY A 1 187 ? 0.732 -9.514 3.003 1.00 97.62 187 GLY A CA 1
ATOM 1464 C C . GLY A 1 187 ? 0.525 -9.289 1.503 1.00 97.62 187 GLY A C 1
ATOM 1465 O O . GLY A 1 187 ? 1.386 -8.697 0.842 1.00 97.62 187 GLY A O 1
ATOM 1466 N N . VAL A 1 188 ? -0.632 -9.693 0.966 1.00 97.50 188 VAL A N 1
ATOM 1467 C CA . VAL A 1 188 ? -0.994 -9.453 -0.441 1.00 97.50 188 VAL A CA 1
ATOM 1468 C C . VAL A 1 188 ? -1.089 -7.954 -0.728 1.00 97.50 188 VAL A C 1
ATOM 1470 O O . VAL A 1 188 ? -0.460 -7.481 -1.678 1.00 97.50 188 VAL A O 1
ATOM 1473 N N . GLU A 1 189 ? -1.793 -7.190 0.109 1.00 96.88 189 GLU A N 1
ATOM 1474 C CA . GLU A 1 189 ? -1.945 -5.738 -0.061 1.00 96.88 189 GLU A CA 1
ATOM 1475 C C . GLU A 1 189 ? -0.596 -5.007 -0.018 1.00 96.88 189 GLU A C 1
ATOM 1477 O O . GLU A 1 189 ? -0.261 -4.253 -0.937 1.00 96.88 189 GLU A O 1
ATOM 1482 N N . VAL A 1 190 ? 0.234 -5.298 0.988 1.00 97.38 190 VAL A N 1
ATOM 1483 C CA . VAL A 1 190 ? 1.570 -4.700 1.128 1.00 97.38 190 VAL A CA 1
ATOM 1484 C C . VAL A 1 190 ? 2.459 -5.059 -0.061 1.00 97.38 190 VAL A C 1
ATOM 1486 O O . VAL A 1 190 ? 3.179 -4.200 -0.576 1.00 97.38 190 VAL A O 1
ATOM 1489 N N . SER A 1 191 ? 2.412 -6.305 -0.543 1.00 97.25 191 SER A N 1
ATOM 1490 C CA . SER A 1 191 ? 3.200 -6.722 -1.708 1.00 97.25 191 SER A CA 1
ATOM 1491 C C . SER A 1 191 ? 2.811 -5.950 -2.974 1.00 97.25 191 SER A C 1
ATOM 1493 O O . SER A 1 191 ? 3.687 -5.516 -3.729 1.00 97.25 191 SER A O 1
ATOM 1495 N N . TYR A 1 192 ? 1.513 -5.696 -3.165 1.00 96.88 192 TYR A N 1
ATOM 1496 C CA . TYR A 1 192 ? 0.993 -4.908 -4.276 1.00 96.88 192 TYR A CA 1
ATOM 1497 C C . TYR A 1 192 ? 1.443 -3.444 -4.192 1.00 96.88 192 TYR A C 1
ATOM 1499 O O . TYR A 1 192 ? 1.928 -2.880 -5.181 1.00 96.88 192 TYR A O 1
ATOM 1507 N N . GLU A 1 193 ? 1.356 -2.825 -3.013 1.00 96.12 193 GLU A N 1
ATOM 1508 C CA . GLU A 1 193 ? 1.843 -1.459 -2.800 1.00 96.12 193 GLU A CA 1
ATOM 1509 C C . GLU A 1 193 ? 3.352 -1.341 -3.020 1.00 96.12 193 GLU A C 1
ATOM 1511 O O . GLU A 1 193 ? 3.830 -0.386 -3.643 1.00 96.12 193 GLU A O 1
ATOM 1516 N N . LEU A 1 194 ? 4.110 -2.335 -2.564 1.00 95.94 194 LEU A N 1
ATOM 1517 C CA . LEU A 1 194 ? 5.553 -2.382 -2.725 1.00 95.94 194 LEU A CA 1
ATOM 1518 C C . LEU A 1 194 ? 5.939 -2.530 -4.203 1.00 95.94 194 LEU A C 1
ATOM 1520 O O . LEU A 1 194 ? 6.870 -1.859 -4.661 1.00 95.94 194 LEU A O 1
ATOM 1524 N N . GLU A 1 195 ? 5.209 -3.331 -4.980 1.00 93.44 195 GLU A N 1
ATOM 1525 C CA . GLU A 1 195 ? 5.434 -3.449 -6.422 1.00 93.44 195 GLU A CA 1
ATOM 1526 C C . GLU A 1 195 ? 5.036 -2.168 -7.169 1.00 93.44 195 GLU A C 1
ATOM 1528 O O . GLU A 1 195 ? 5.776 -1.694 -8.036 1.00 93.44 195 GLU A O 1
ATOM 1533 N N . LYS A 1 196 ? 3.950 -1.504 -6.757 1.00 94.19 196 LYS A N 1
ATOM 1534 C CA . LYS A 1 196 ? 3.585 -0.169 -7.258 1.00 94.19 196 LYS A CA 1
ATOM 1535 C C . LYS A 1 196 ? 4.684 0.856 -6.966 1.00 94.19 196 LYS A C 1
ATOM 1537 O O . LYS A 1 196 ? 5.057 1.631 -7.852 1.00 94.19 196 LYS A O 1
ATOM 1542 N N . ALA A 1 197 ? 5.251 0.841 -5.761 1.00 94.56 197 ALA A N 1
ATOM 1543 C CA . ALA A 1 197 ? 6.367 1.702 -5.384 1.00 94.56 197 ALA A CA 1
ATOM 1544 C C . ALA A 1 197 ? 7.637 1.381 -6.193 1.00 94.56 197 ALA A C 1
ATOM 1546 O O . ALA A 1 197 ? 8.322 2.299 -6.654 1.00 94.56 197 ALA A O 1
ATOM 1547 N N . ARG A 1 198 ? 7.941 0.098 -6.439 1.00 90.50 198 ARG A N 1
ATOM 1548 C CA . ARG A 1 198 ? 9.051 -0.337 -7.310 1.00 90.50 198 ARG A CA 1
ATOM 1549 C C . ARG A 1 198 ? 8.862 0.123 -8.754 1.00 90.50 198 ARG A C 1
ATOM 1551 O O . ARG A 1 198 ? 9.806 0.656 -9.338 1.00 90.50 198 ARG A O 1
ATOM 1558 N N . ALA A 1 199 ? 7.661 -0.007 -9.313 1.00 87.00 199 ALA A N 1
ATOM 1559 C CA . ALA A 1 199 ? 7.344 0.489 -10.651 1.00 87.00 199 ALA A CA 1
ATOM 1560 C C . ALA A 1 199 ? 7.465 2.022 -10.728 1.00 87.00 199 ALA A C 1
ATOM 1562 O O . ALA A 1 199 ? 7.964 2.578 -11.711 1.00 87.00 199 ALA A O 1
ATOM 1563 N N . TRP A 1 200 ? 7.067 2.723 -9.664 1.00 94.25 200 TRP A N 1
ATOM 1564 C CA . TRP A 1 200 ? 7.179 4.177 -9.580 1.00 94.25 200 TRP A CA 1
ATOM 1565 C C . TRP A 1 200 ? 8.618 4.667 -9.370 1.00 94.25 200 TRP A C 1
ATOM 1567 O O . TRP A 1 200 ? 8.975 5.748 -9.848 1.00 94.25 200 TRP A O 1
ATOM 1577 N N . ARG A 1 201 ? 9.480 3.859 -8.740 1.00 96.06 201 ARG A N 1
ATOM 1578 C CA . ARG A 1 201 ? 10.895 4.173 -8.484 1.00 96.06 201 ARG A CA 1
ATOM 1579 C C . ARG A 1 201 ? 11.610 4.651 -9.740 1.00 96.06 201 ARG A C 1
ATOM 1581 O O . ARG A 1 201 ? 12.262 5.687 -9.706 1.00 96.06 201 ARG A O 1
ATOM 1588 N N . PHE A 1 202 ? 11.456 3.955 -10.865 1.00 94.56 202 PHE A N 1
ATOM 1589 C CA . PHE A 1 202 ? 12.167 4.323 -12.093 1.00 94.56 202 PHE A CA 1
ATOM 1590 C C . PHE A 1 202 ? 11.615 5.574 -12.775 1.00 94.56 202 PHE A C 1
ATOM 1592 O O . PHE A 1 202 ? 12.362 6.262 -13.474 1.00 94.56 202 PHE A O 1
ATOM 1599 N N . ARG A 1 203 ? 10.356 5.947 -12.507 1.00 94.50 203 ARG A N 1
ATOM 1600 C CA . ARG A 1 203 ? 9.857 7.280 -12.876 1.00 94.50 203 ARG A CA 1
ATOM 1601 C C . ARG A 1 203 ? 10.643 8.349 -12.122 1.00 94.50 203 ARG A C 1
ATOM 1603 O O . ARG A 1 203 ? 11.160 9.271 -12.750 1.00 94.50 203 ARG A O 1
ATOM 1610 N N . LYS A 1 204 ? 10.835 8.169 -10.811 1.00 96.19 204 LYS A N 1
ATOM 1611 C CA . LYS A 1 204 ? 11.646 9.081 -9.992 1.00 96.19 204 LYS A CA 1
ATOM 1612 C C . LYS A 1 204 ? 13.119 9.089 -10.381 1.00 96.19 204 LYS A C 1
ATOM 1614 O O . LYS A 1 204 ? 13.692 10.166 -10.479 1.00 96.19 204 LYS A O 1
ATOM 1619 N N . VAL A 1 205 ? 13.707 7.934 -10.690 1.00 95.81 205 VAL A N 1
ATOM 1620 C CA . VAL A 1 205 ? 15.085 7.859 -11.203 1.00 95.81 205 VAL A CA 1
ATOM 1621 C C . VAL A 1 205 ? 15.225 8.678 -12.483 1.00 95.81 205 VAL A C 1
ATOM 1623 O O . VAL A 1 205 ? 16.118 9.514 -12.557 1.00 95.81 205 VAL A O 1
ATOM 1626 N N . SER A 1 206 ? 14.322 8.517 -13.457 1.00 94.56 206 SER A N 1
ATOM 1627 C CA . SER A 1 206 ? 14.391 9.289 -14.705 1.00 94.56 206 SER A CA 1
ATOM 1628 C C . SER A 1 206 ? 14.247 10.800 -14.482 1.00 94.56 206 SER A C 1
ATOM 1630 O O . SER A 1 206 ? 14.915 11.591 -15.141 1.00 94.56 206 SER A O 1
ATOM 1632 N N . GLU A 1 207 ? 13.427 11.212 -13.512 1.00 93.88 207 GLU A N 1
ATOM 1633 C CA . GLU A 1 207 ? 13.279 12.615 -13.124 1.00 93.88 207 GLU A CA 1
ATOM 1634 C C . GLU A 1 207 ? 14.567 13.158 -12.485 1.00 93.88 207 GLU A C 1
ATOM 1636 O O . GLU A 1 207 ? 15.044 14.227 -12.861 1.00 93.88 207 GLU A O 1
ATOM 1641 N N . ILE A 1 208 ? 15.164 12.407 -11.557 1.00 95.81 208 ILE A N 1
ATOM 1642 C 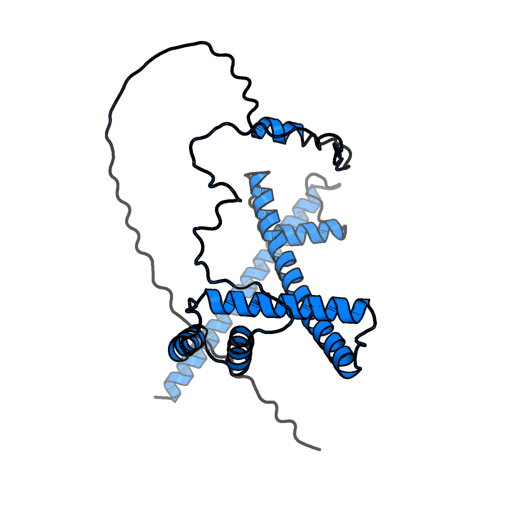CA . ILE A 1 208 ? 16.418 12.779 -10.891 1.00 95.81 208 ILE A CA 1
ATOM 1643 C C . ILE A 1 208 ? 17.573 12.821 -11.897 1.00 95.81 208 ILE A C 1
ATOM 1645 O O . ILE A 1 208 ? 18.356 13.765 -11.868 1.00 95.81 208 ILE A O 1
ATOM 1649 N N . MET A 1 209 ? 17.652 11.872 -12.834 1.00 95.06 209 MET A N 1
ATOM 1650 C CA . MET A 1 209 ? 18.673 11.874 -13.888 1.00 95.06 209 MET A CA 1
ATOM 1651 C C . MET A 1 209 ? 18.642 13.160 -14.717 1.00 95.06 209 MET A C 1
ATOM 1653 O O . MET A 1 209 ? 19.700 13.711 -14.999 1.00 95.06 209 MET A O 1
ATOM 1657 N N . ARG A 1 210 ? 17.450 13.686 -15.026 1.00 93.06 210 ARG A N 1
ATOM 1658 C CA . ARG A 1 210 ? 17.291 14.969 -15.735 1.00 93.06 210 ARG A CA 1
ATOM 1659 C C . ARG A 1 210 ? 17.697 16.176 -14.893 1.00 93.06 210 ARG A C 1
ATOM 1661 O O . ARG A 1 210 ? 18.138 17.180 -15.442 1.00 93.06 210 ARG A O 1
ATOM 1668 N N . ARG A 1 211 ? 17.525 16.097 -13.569 1.00 93.62 211 ARG A N 1
ATOM 1669 C CA . ARG A 1 211 ? 17.976 17.144 -12.635 1.00 93.62 211 ARG A CA 1
ATOM 1670 C C . ARG A 1 211 ? 19.496 17.169 -12.511 1.00 93.62 211 ARG A C 1
ATOM 1672 O O . ARG A 1 211 ? 20.060 18.248 -12.396 1.00 93.62 211 ARG A O 1
ATOM 1679 N N . LEU A 1 212 ? 20.134 15.998 -12.530 1.00 94.69 212 LEU A N 1
ATOM 1680 C CA . LEU A 1 212 ? 21.591 15.873 -12.483 1.00 94.69 212 LEU A CA 1
ATOM 1681 C C . LEU A 1 212 ? 22.223 16.287 -13.815 1.00 94.69 212 LEU A C 1
ATOM 1683 O O . LEU A 1 212 ? 23.129 17.110 -13.829 1.00 94.69 212 LEU A O 1
ATOM 1687 N N . ASN A 1 213 ? 21.701 15.762 -14.925 1.00 92.94 213 ASN A N 1
ATOM 1688 C CA . ASN A 1 213 ? 22.186 16.027 -16.273 1.00 92.94 213 ASN A CA 1
ATOM 1689 C C . ASN A 1 213 ? 21.015 16.432 -17.170 1.00 92.94 213 ASN A C 1
ATOM 1691 O O . ASN A 1 213 ? 20.196 15.599 -17.561 1.00 92.94 213 ASN A O 1
ATOM 1695 N N . ARG A 1 214 ? 20.954 17.713 -17.548 1.00 90.81 214 ARG A N 1
ATOM 1696 C CA . ARG A 1 214 ? 19.847 18.259 -18.353 1.00 90.81 214 ARG A CA 1
ATOM 1697 C C . ARG A 1 214 ? 19.733 17.622 -19.743 1.00 90.81 214 ARG A C 1
ATOM 1699 O O . ARG A 1 214 ? 18.636 17.527 -20.283 1.00 90.81 214 ARG A O 1
ATOM 1706 N N . GLU A 1 215 ? 20.851 17.159 -20.293 1.00 91.44 215 GLU A N 1
ATOM 1707 C CA . GLU A 1 215 ? 20.921 16.477 -21.591 1.00 91.44 215 GLU A CA 1
ATOM 1708 C C . GLU A 1 215 ? 20.480 15.006 -21.517 1.00 91.44 215 GLU A C 1
ATOM 1710 O O . GLU A 1 215 ? 20.145 14.399 -22.533 1.00 91.44 215 GLU A O 1
ATOM 1715 N N . ALA A 1 216 ? 20.418 14.421 -20.315 1.00 88.00 216 ALA A N 1
ATOM 1716 C CA . ALA A 1 216 ? 20.023 13.032 -20.110 1.00 88.00 216 ALA A CA 1
ATOM 1717 C C . ALA A 1 216 ? 18.492 12.878 -20.145 1.00 88.00 216 ALA A C 1
ATOM 1719 O O . ALA A 1 216 ? 17.834 12.608 -19.135 1.00 88.00 216 ALA A O 1
ATOM 1720 N N . ILE A 1 217 ? 17.905 13.027 -21.334 1.00 90.31 217 ILE A N 1
ATOM 1721 C CA . ILE A 1 217 ? 16.470 12.825 -21.576 1.00 90.31 217 ILE A CA 1
ATOM 1722 C C . ILE A 1 217 ? 16.194 11.327 -21.760 1.00 90.31 217 ILE A C 1
ATOM 1724 O O . ILE A 1 217 ? 15.875 10.839 -22.840 1.00 90.31 217 ILE A O 1
ATOM 1728 N N . VAL A 1 218 ? 16.326 10.577 -20.671 1.00 92.69 218 VAL A N 1
ATOM 1729 C CA . VAL A 1 218 ? 16.030 9.140 -20.631 1.00 92.69 218 VAL A CA 1
ATOM 1730 C C . VAL A 1 218 ? 14.606 8.885 -20.129 1.00 92.69 218 VAL A C 1
ATOM 1732 O O . VAL A 1 218 ? 14.031 9.685 -19.378 1.00 92.69 218 VAL A O 1
ATOM 1735 N N . SER A 1 219 ? 14.003 7.787 -20.589 1.00 94.56 219 SER A N 1
ATOM 1736 C CA . SER A 1 219 ? 12.691 7.324 -20.128 1.00 94.56 219 SER A CA 1
ATOM 1737 C C . SER A 1 219 ? 12.834 6.410 -18.908 1.00 94.56 219 SER A C 1
ATOM 1739 O O . SER A 1 219 ? 13.861 5.760 -18.722 1.00 94.56 219 SER A O 1
ATOM 1741 N N . ALA A 1 220 ? 11.779 6.304 -18.095 1.00 93.56 220 ALA A N 1
ATOM 1742 C CA . ALA A 1 220 ? 11.767 5.418 -16.929 1.00 93.56 220 ALA A CA 1
ATOM 1743 C C . ALA A 1 220 ? 12.066 3.949 -17.288 1.00 93.56 220 ALA A C 1
ATOM 1745 O O . ALA A 1 220 ? 12.805 3.280 -16.568 1.00 93.56 220 ALA A O 1
ATOM 1746 N N . LYS A 1 221 ? 11.536 3.463 -18.422 1.00 93.44 221 LYS A N 1
ATOM 1747 C CA . LYS A 1 221 ? 11.780 2.095 -18.908 1.00 93.44 221 LYS A CA 1
ATOM 1748 C C . LYS A 1 221 ? 13.253 1.879 -19.265 1.00 93.44 221 LYS A C 1
ATOM 1750 O O . LYS A 1 221 ? 13.845 0.905 -18.816 1.00 93.44 221 LYS A O 1
ATOM 1755 N N . ALA A 1 222 ? 13.868 2.833 -19.969 1.00 93.50 222 ALA A N 1
ATOM 1756 C CA . ALA A 1 222 ? 15.287 2.759 -20.315 1.00 93.50 222 ALA A CA 1
ATOM 1757 C C . ALA A 1 222 ? 16.184 2.741 -19.064 1.00 93.50 222 ALA A C 1
ATOM 1759 O O . ALA A 1 222 ? 17.123 1.949 -18.982 1.00 93.50 222 ALA A O 1
ATOM 1760 N N . CYS A 1 223 ? 15.867 3.562 -18.052 1.00 93.25 223 CYS A N 1
ATOM 1761 C CA . CYS A 1 223 ? 16.568 3.539 -16.765 1.00 93.25 223 CYS A CA 1
ATOM 1762 C C . CYS A 1 223 ? 16.444 2.176 -16.069 1.00 93.25 223 CYS A C 1
ATOM 1764 O O . CYS A 1 223 ? 17.424 1.675 -15.523 1.00 93.25 223 CYS A O 1
ATOM 1766 N N . GLN A 1 224 ? 15.251 1.576 -16.092 1.00 93.81 224 GLN A N 1
ATOM 1767 C CA . GLN A 1 224 ? 14.984 0.278 -15.475 1.00 93.81 224 GLN A CA 1
ATOM 1768 C C . GLN A 1 224 ? 15.757 -0.856 -16.150 1.00 93.81 224 GLN A C 1
ATOM 1770 O O . GLN A 1 224 ? 16.411 -1.638 -15.462 1.00 93.81 224 GLN A O 1
ATOM 1775 N N . GLU A 1 225 ? 15.696 -0.947 -17.477 1.00 93.75 225 GLU A N 1
ATOM 1776 C CA . GLU A 1 225 ? 16.401 -1.971 -18.256 1.00 93.75 225 GLU A CA 1
ATOM 1777 C C . GLU A 1 225 ? 17.911 -1.859 -18.070 1.00 93.75 225 GLU A C 1
ATOM 1779 O O . GLU A 1 225 ? 18.570 -2.850 -17.749 1.00 93.75 225 GLU A O 1
ATOM 1784 N N . ARG A 1 226 ? 18.456 -0.639 -18.169 1.00 93.25 226 ARG A N 1
ATOM 1785 C CA . ARG A 1 226 ? 19.886 -0.405 -17.956 1.00 93.25 226 ARG A CA 1
ATOM 1786 C C . ARG A 1 226 ? 20.310 -0.782 -16.540 1.00 93.25 226 ARG A C 1
ATOM 1788 O O . ARG A 1 226 ? 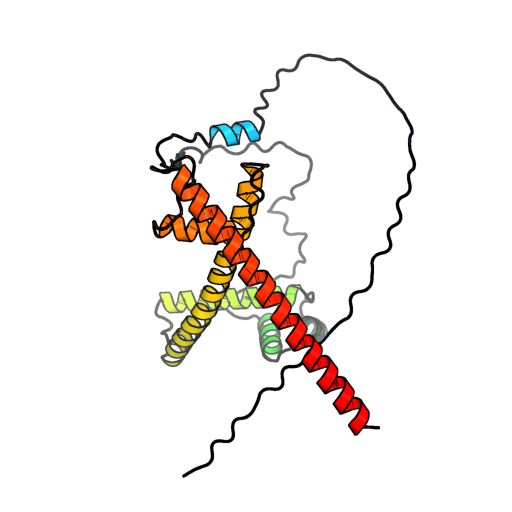21.333 -1.435 -16.379 1.00 93.25 226 ARG A O 1
ATOM 1795 N N . TYR A 1 227 ? 19.534 -0.405 -15.526 1.00 94.00 227 TYR A N 1
ATOM 1796 C CA . TYR A 1 227 ? 19.833 -0.747 -14.135 1.00 94.00 227 TYR A CA 1
ATOM 1797 C C . TYR A 1 227 ? 19.800 -2.259 -13.885 1.00 94.00 227 TYR A C 1
ATOM 1799 O O . TYR A 1 227 ? 20.707 -2.793 -13.254 1.00 94.00 227 TYR A O 1
ATOM 1807 N N . ARG A 1 228 ? 18.796 -2.963 -14.425 1.00 94.19 228 ARG A N 1
ATOM 1808 C CA . ARG A 1 228 ? 18.713 -4.430 -14.348 1.00 94.19 228 ARG A CA 1
ATOM 1809 C C . ARG A 1 228 ? 19.924 -5.091 -15.002 1.00 94.19 228 ARG A C 1
ATOM 1811 O O . ARG A 1 228 ? 20.518 -5.973 -14.395 1.00 94.19 228 ARG A O 1
ATOM 1818 N N . ALA A 1 229 ? 20.317 -4.627 -16.187 1.00 94.62 229 ALA A N 1
ATOM 1819 C CA . ALA A 1 229 ? 21.492 -5.143 -16.880 1.00 94.62 229 ALA A CA 1
ATOM 1820 C C . ALA A 1 229 ? 22.791 -4.864 -16.103 1.00 94.62 229 ALA A C 1
ATOM 1822 O O . ALA A 1 229 ? 23.678 -5.710 -16.073 1.00 94.62 229 ALA A O 1
ATOM 1823 N N . LEU A 1 230 ? 22.899 -3.704 -15.440 1.00 94.88 230 LEU A N 1
ATOM 1824 C CA . LEU A 1 230 ? 24.057 -3.365 -14.605 1.00 94.88 230 LEU A CA 1
ATOM 1825 C C . LEU A 1 230 ? 24.160 -4.276 -13.379 1.00 94.88 230 LEU A C 1
ATOM 1827 O O . LEU A 1 230 ? 25.240 -4.786 -13.107 1.00 94.88 230 LEU A O 1
ATOM 1831 N N . ILE A 1 231 ? 23.050 -4.526 -12.677 1.00 95.19 231 ILE A N 1
ATOM 1832 C CA . ILE A 1 231 ? 23.027 -5.459 -11.538 1.00 95.19 231 ILE A CA 1
ATOM 1833 C C . ILE A 1 231 ? 23.353 -6.884 -11.979 1.00 95.19 231 ILE A C 1
ATOM 1835 O O . ILE A 1 231 ? 24.091 -7.581 -11.292 1.00 95.19 231 ILE A O 1
ATOM 1839 N N . ALA A 1 232 ? 22.809 -7.317 -13.117 1.00 94.06 232 ALA A N 1
ATOM 1840 C CA . ALA A 1 232 ? 23.065 -8.648 -13.656 1.00 94.06 232 ALA A CA 1
ATOM 1841 C C . ALA A 1 232 ? 24.492 -8.811 -14.213 1.00 94.06 232 ALA A C 1
ATOM 1843 O O . ALA A 1 232 ? 24.885 -9.925 -14.545 1.00 94.06 232 ALA A O 1
ATOM 1844 N N . GLY A 1 233 ? 25.255 -7.721 -14.362 1.00 92.38 233 GLY A N 1
ATOM 1845 C CA . GLY A 1 233 ? 26.569 -7.732 -15.008 1.00 92.38 233 GLY A CA 1
ATOM 1846 C C . GLY A 1 233 ? 26.519 -7.934 -16.528 1.00 92.38 233 GLY A C 1
ATOM 1847 O O . GLY A 1 233 ? 27.559 -8.076 -17.158 1.00 92.38 233 GLY A O 1
ATOM 1848 N N . THR A 1 234 ? 25.331 -7.917 -17.138 1.00 91.12 234 THR A N 1
ATOM 1849 C CA . THR A 1 234 ? 25.117 -8.099 -18.585 1.00 91.12 234 THR A CA 1
ATOM 1850 C C . THR A 1 234 ? 24.935 -6.770 -19.323 1.00 91.12 234 THR A C 1
ATOM 1852 O O . THR A 1 234 ? 24.425 -6.733 -20.445 1.00 91.12 234 THR A O 1
ATOM 1855 N N . ALA A 1 235 ? 25.261 -5.645 -18.683 1.00 88.62 235 ALA A N 1
ATOM 1856 C CA . ALA A 1 235 ? 25.106 -4.329 -19.283 1.00 88.62 235 ALA A CA 1
ATOM 1857 C C . ALA A 1 235 ? 26.055 -4.143 -20.465 1.00 88.62 235 ALA A C 1
ATOM 1859 O O . ALA A 1 235 ? 27.267 -4.282 -20.338 1.00 88.62 235 ALA A O 1
ATOM 1860 N N . THR A 1 236 ? 25.498 -3.722 -21.598 1.00 84.44 236 THR A N 1
ATOM 1861 C CA . THR A 1 236 ? 26.289 -3.367 -22.774 1.00 84.44 236 THR A CA 1
ATOM 1862 C C . THR A 1 236 ? 27.213 -2.190 -22.459 1.00 84.44 236 THR A C 1
ATOM 1864 O O . THR A 1 236 ? 26.756 -1.092 -22.093 1.00 84.44 236 THR A O 1
ATOM 1867 N N . ILE A 1 237 ? 28.516 -2.421 -22.612 1.00 84.56 237 ILE A N 1
ATOM 1868 C CA . ILE A 1 237 ? 29.553 -1.405 -22.444 1.00 84.56 237 ILE A CA 1
ATOM 1869 C C . ILE A 1 237 ? 29.415 -0.386 -23.592 1.00 84.56 237 ILE A C 1
ATOM 1871 O O . ILE A 1 237 ? 29.211 -0.783 -24.745 1.00 84.56 237 ILE A O 1
ATOM 1875 N N . PRO A 1 238 ? 29.463 0.930 -23.310 1.00 85.88 238 PRO A N 1
A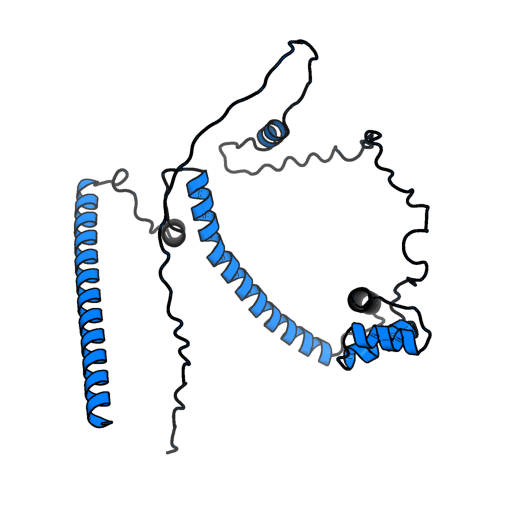TOM 1876 C CA . PRO A 1 238 ? 29.457 1.956 -24.352 1.00 85.88 238 PRO A CA 1
ATOM 1877 C C . PRO A 1 238 ? 30.542 1.711 -25.409 1.00 85.88 238 PRO A C 1
ATOM 1879 O O . PRO A 1 238 ? 31.633 1.264 -25.075 1.00 85.88 238 PRO A O 1
ATOM 1882 N N . SER A 1 239 ? 30.263 2.028 -26.677 1.00 82.25 239 SER A N 1
ATOM 1883 C CA . SER A 1 239 ? 31.177 1.739 -27.796 1.00 82.25 239 SER A CA 1
ATOM 1884 C C . SER A 1 239 ? 32.546 2.399 -27.687 1.00 82.25 239 SER A C 1
ATOM 1886 O O . SER A 1 239 ? 33.491 1.900 -28.275 1.00 82.25 239 SER A O 1
ATOM 1888 N N . ASP A 1 240 ? 32.653 3.513 -26.966 1.00 81.81 240 ASP A N 1
ATOM 1889 C CA . ASP A 1 240 ? 33.909 4.261 -26.834 1.00 81.81 240 ASP A CA 1
ATOM 1890 C C . ASP A 1 240 ? 34.821 3.709 -25.725 1.00 81.81 240 ASP A C 1
ATOM 1892 O O . ASP A 1 240 ? 35.974 4.110 -25.620 1.00 81.81 240 ASP A O 1
ATOM 1896 N N . LEU A 1 241 ? 34.297 2.801 -24.896 1.00 83.19 241 LEU A N 1
ATOM 1897 C CA . LEU A 1 241 ? 35.014 2.132 -23.805 1.00 83.19 241 LEU A CA 1
ATOM 1898 C C . LEU A 1 241 ? 35.200 0.633 -24.079 1.00 83.19 241 LEU A C 1
ATOM 1900 O O . LEU A 1 241 ? 35.537 -0.114 -23.166 1.00 83.19 241 LEU A O 1
ATOM 1904 N N . ASP A 1 242 ? 34.891 0.193 -25.298 1.00 84.31 242 ASP A N 1
ATOM 1905 C CA . ASP A 1 242 ? 35.037 -1.196 -25.717 1.00 84.31 242 ASP A CA 1
ATOM 1906 C C . ASP A 1 242 ? 36.441 -1.480 -26.242 1.00 84.31 242 ASP A C 1
ATOM 1908 O O . ASP A 1 242 ? 37.078 -0.582 -26.794 1.00 84.31 242 ASP A O 1
ATOM 1912 N N . ASP A 1 243 ? 36.872 -2.736 -26.136 1.00 83.19 243 ASP A N 1
ATOM 1913 C CA . ASP A 1 243 ? 38.182 -3.176 -26.627 1.00 83.19 243 ASP A CA 1
ATOM 1914 C C . ASP A 1 243 ? 38.293 -3.013 -28.157 1.00 83.19 243 ASP A C 1
ATOM 1916 O O . ASP A 1 243 ? 39.328 -2.574 -28.653 1.00 83.19 243 ASP A O 1
ATOM 1920 N N . ASP A 1 244 ? 37.193 -3.255 -28.890 1.00 85.00 244 ASP A N 1
ATOM 1921 C CA . ASP A 1 244 ? 37.098 -3.091 -30.348 1.00 85.00 244 ASP A CA 1
ATOM 1922 C C . ASP A 1 244 ? 35.918 -2.176 -30.764 1.00 85.00 244 ASP A C 1
ATOM 1924 O O . ASP A 1 244 ? 34.830 -2.637 -31.142 1.00 85.00 244 ASP A O 1
ATOM 1928 N N . PRO A 1 245 ? 36.106 -0.841 -30.779 1.00 82.81 245 PRO A N 1
ATOM 1929 C CA . PRO A 1 245 ? 35.020 0.119 -30.998 1.00 82.81 245 PRO A CA 1
ATOM 1930 C C . PRO A 1 245 ? 34.404 0.036 -32.403 1.00 82.81 245 PRO A C 1
ATOM 1932 O O . PRO A 1 245 ? 33.218 0.326 -32.594 1.00 82.81 245 PRO A O 1
ATOM 1935 N N . GLU A 1 246 ? 35.188 -0.349 -33.416 1.00 83.19 246 GLU A N 1
ATOM 1936 C CA . GLU A 1 246 ? 34.693 -0.476 -34.789 1.00 83.19 246 GLU A CA 1
ATOM 1937 C C . GLU A 1 246 ? 33.734 -1.650 -34.962 1.00 83.19 246 GLU A C 1
ATOM 1939 O O . GLU A 1 246 ? 32.713 -1.505 -35.640 1.00 83.19 246 GLU A O 1
ATOM 1944 N N . GLN A 1 247 ? 34.039 -2.792 -34.344 1.00 82.62 247 GLN A N 1
ATOM 1945 C CA . GLN A 1 247 ? 33.187 -3.971 -34.414 1.00 82.62 247 GLN A CA 1
ATOM 1946 C C . GLN A 1 247 ? 31.843 -3.686 -33.740 1.00 82.62 247 GLN A C 1
ATOM 1948 O O . GLN A 1 247 ? 30.793 -3.851 -34.365 1.00 82.62 247 GLN A O 1
ATOM 1953 N N . ARG A 1 248 ? 31.861 -3.107 -32.535 1.00 81.56 248 ARG A N 1
ATOM 1954 C CA . ARG A 1 248 ? 30.631 -2.724 -31.829 1.00 81.56 248 ARG A CA 1
ATOM 1955 C C . ARG A 1 248 ? 29.791 -1.714 -32.608 1.00 81.56 248 ARG A C 1
ATOM 1957 O O . ARG A 1 248 ? 28.563 -1.793 -32.602 1.00 81.56 248 ARG A O 1
ATOM 1964 N N . ARG A 1 249 ? 30.416 -0.770 -33.322 1.00 82.94 249 ARG A N 1
ATOM 1965 C CA . ARG A 1 249 ? 29.689 0.166 -34.201 1.00 82.94 249 ARG A CA 1
ATOM 1966 C C . ARG A 1 249 ? 29.003 -0.542 -35.371 1.00 82.94 249 ARG A C 1
ATOM 1968 O O . ARG A 1 249 ? 27.920 -0.096 -35.753 1.00 82.94 249 ARG A O 1
ATOM 1975 N N . ARG A 1 250 ? 29.596 -1.601 -35.937 1.00 84.75 250 ARG A N 1
ATOM 1976 C CA . ARG A 1 250 ? 28.972 -2.416 -36.999 1.00 84.75 250 ARG A CA 1
ATOM 1977 C C . ARG A 1 250 ? 27.789 -3.212 -36.450 1.00 84.75 250 ARG A C 1
ATOM 1979 O O . ARG A 1 250 ? 26.686 -3.056 -36.964 1.00 84.75 250 ARG A O 1
ATOM 1986 N N . GLU A 1 251 ? 27.971 -3.909 -35.332 1.00 82.94 251 GLU A N 1
ATOM 1987 C CA . GLU A 1 251 ? 26.900 -4.656 -34.652 1.00 82.94 251 GLU A CA 1
ATOM 1988 C C . GLU A 1 251 ? 25.712 -3.747 -34.278 1.00 82.94 251 GLU A C 1
ATOM 1990 O O . GLU A 1 251 ? 24.550 -4.085 -34.497 1.00 82.94 251 GLU A O 1
ATOM 1995 N N . LEU A 1 252 ? 25.983 -2.529 -33.790 1.00 83.31 252 LEU A N 1
ATOM 1996 C CA . LEU A 1 252 ? 24.952 -1.526 -33.492 1.00 83.31 252 LEU A CA 1
ATOM 1997 C C . LEU A 1 252 ? 24.182 -1.043 -34.728 1.00 83.31 252 LEU A C 1
ATOM 1999 O O . LEU A 1 252 ? 23.035 -0.610 -34.584 1.00 83.31 252 LEU A O 1
ATOM 2003 N N . LYS A 1 253 ? 24.802 -1.026 -35.914 1.00 85.50 253 LYS A N 1
ATOM 2004 C CA . LYS A 1 253 ? 24.117 -0.679 -37.169 1.00 85.50 253 LYS A CA 1
ATOM 2005 C C . LYS A 1 253 ? 23.217 -1.826 -37.612 1.00 85.50 253 LYS A C 1
ATOM 2007 O O . LYS A 1 253 ? 22.033 -1.598 -37.831 1.00 85.50 253 LYS A O 1
ATOM 2012 N N . GLU A 1 254 ? 23.730 -3.050 -37.612 1.00 87.38 254 GLU A N 1
ATOM 2013 C CA . GLU A 1 254 ? 22.959 -4.253 -37.951 1.00 87.38 254 GLU A CA 1
ATOM 2014 C C . GLU A 1 254 ? 21.765 -4.454 -37.000 1.00 87.38 254 GLU A C 1
ATOM 2016 O O . GLU A 1 254 ? 20.646 -4.767 -37.421 1.00 87.38 254 GLU A O 1
ATOM 2021 N N . TYR A 1 255 ? 21.956 -4.186 -35.705 1.00 84.38 255 TYR A N 1
ATOM 2022 C CA . TYR A 1 255 ? 20.871 -4.200 -34.728 1.00 84.38 255 TYR A CA 1
ATOM 2023 C C . TYR A 1 255 ? 19.810 -3.126 -35.017 1.00 84.38 255 TYR A C 1
ATOM 2025 O O . TYR A 1 255 ? 18.612 -3.386 -34.914 1.00 84.38 255 TYR A O 1
ATOM 2033 N N . ARG A 1 256 ? 20.214 -1.915 -35.422 1.00 87.69 256 ARG A N 1
ATOM 2034 C CA . ARG A 1 256 ? 19.261 -0.866 -35.825 1.00 87.69 256 ARG A CA 1
ATOM 2035 C C . ARG A 1 256 ? 18.459 -1.277 -37.058 1.00 87.69 256 ARG A C 1
ATOM 2037 O O . ARG A 1 256 ? 17.235 -1.175 -37.025 1.00 87.69 256 ARG A O 1
ATOM 2044 N N . GLU A 1 257 ? 19.127 -1.792 -38.084 1.00 86.75 257 GLU A N 1
ATOM 2045 C CA . GLU A 1 257 ? 18.497 -2.230 -39.334 1.00 86.75 257 GLU A CA 1
ATOM 2046 C C . GLU A 1 257 ? 17.547 -3.418 -39.124 1.00 86.75 257 GLU A C 1
ATOM 2048 O O . GLU A 1 257 ? 16.476 -3.482 -39.725 1.00 86.75 257 GLU A O 1
ATOM 2053 N N . SER A 1 258 ? 17.898 -4.369 -38.256 1.00 85.56 258 SER A N 1
ATOM 2054 C CA . SER A 1 258 ? 17.005 -5.485 -37.910 1.00 85.56 258 SER A CA 1
ATOM 2055 C C . SER A 1 258 ? 15.779 -5.026 -37.114 1.00 85.56 258 SER A C 1
ATOM 2057 O O . SER A 1 258 ? 14.672 -5.505 -37.363 1.00 85.56 258 SER A O 1
ATOM 2059 N N . ARG A 1 259 ? 15.933 -4.058 -36.200 1.00 88.81 259 ARG A N 1
ATOM 2060 C CA . ARG A 1 259 ? 14.806 -3.454 -35.468 1.00 88.81 259 ARG A CA 1
ATOM 2061 C C . ARG A 1 259 ? 13.900 -2.620 -36.368 1.00 88.81 259 ARG A C 1
ATOM 2063 O O . ARG A 1 259 ? 12.697 -2.580 -36.128 1.00 88.81 259 ARG A O 1
ATOM 2070 N N . GLU A 1 260 ? 14.450 -1.947 -37.370 1.00 85.38 260 GLU A N 1
ATOM 2071 C CA . GLU A 1 260 ? 13.672 -1.230 -38.381 1.00 85.38 260 GLU A CA 1
ATOM 2072 C C . GLU A 1 260 ? 12.845 -2.197 -39.229 1.00 85.38 260 GLU A C 1
ATOM 2074 O O . GLU A 1 260 ? 11.622 -2.078 -39.233 1.00 85.38 260 GLU A O 1
ATOM 2079 N N . ARG A 1 261 ? 13.474 -3.247 -39.773 1.00 88.12 261 ARG A N 1
ATOM 2080 C CA . ARG A 1 261 ? 12.776 -4.329 -40.488 1.00 88.12 261 ARG A CA 1
ATOM 2081 C C . ARG A 1 261 ? 11.666 -4.978 -39.658 1.00 88.12 261 ARG A C 1
ATOM 2083 O O . ARG A 1 261 ? 10.588 -5.253 -40.174 1.00 88.12 261 ARG A O 1
ATOM 2090 N N . ALA A 1 262 ? 11.900 -5.200 -38.363 1.00 88.12 262 ALA A N 1
ATOM 2091 C CA . ALA A 1 262 ? 10.882 -5.749 -37.468 1.00 88.12 262 ALA A CA 1
ATOM 2092 C C . ALA A 1 262 ? 9.687 -4.796 -37.271 1.00 88.12 262 ALA A C 1
ATOM 2094 O O . ALA A 1 262 ? 8.547 -5.252 -37.248 1.00 88.12 262 ALA A O 1
ATOM 2095 N N . ARG A 1 263 ? 9.927 -3.480 -37.162 1.00 87.38 263 ARG A N 1
ATOM 2096 C CA . ARG A 1 263 ? 8.851 -2.477 -37.050 1.00 87.38 263 ARG A CA 1
ATOM 2097 C C . ARG A 1 263 ? 8.035 -2.369 -38.333 1.00 87.38 263 ARG A C 1
ATOM 2099 O O . ARG A 1 263 ? 6.817 -2.269 -38.257 1.00 87.38 263 ARG A O 1
ATOM 2106 N N . GLU A 1 264 ? 8.688 -2.407 -39.491 1.00 89.38 264 GLU A N 1
ATOM 2107 C CA . GLU A 1 264 ? 8.004 -2.414 -40.787 1.00 89.38 264 GLU A CA 1
ATOM 2108 C C . GLU A 1 264 ? 7.120 -3.656 -40.941 1.00 89.38 264 GLU A C 1
ATOM 2110 O O . GLU A 1 264 ? 5.960 -3.541 -41.329 1.00 89.38 264 GLU A O 1
ATOM 2115 N N . ALA A 1 265 ? 7.624 -4.834 -40.561 1.00 90.31 265 ALA A N 1
ATOM 2116 C CA . ALA A 1 265 ? 6.837 -6.063 -40.574 1.00 90.31 265 ALA A CA 1
ATOM 2117 C C . ALA A 1 265 ? 5.611 -5.986 -39.643 1.00 90.31 265 ALA A C 1
ATOM 2119 O O . ALA A 1 265 ? 4.512 -6.349 -40.058 1.00 90.31 265 ALA A O 1
ATOM 2120 N N . GLU A 1 266 ? 5.767 -5.465 -38.419 1.00 88.50 266 GLU A N 1
ATOM 2121 C CA . GLU A 1 266 ? 4.662 -5.303 -37.460 1.00 88.50 266 GLU A CA 1
ATOM 2122 C C . GLU A 1 266 ? 3.595 -4.316 -37.964 1.00 88.50 266 GLU A C 1
ATOM 2124 O O . GLU A 1 266 ? 2.397 -4.578 -37.836 1.00 88.50 266 GLU A O 1
ATOM 2129 N N . LEU A 1 267 ? 4.010 -3.202 -38.578 1.00 89.81 267 LEU A N 1
ATOM 2130 C CA . LEU A 1 267 ? 3.091 -2.239 -39.189 1.00 89.81 267 LEU A CA 1
ATOM 2131 C C . LEU A 1 267 ? 2.301 -2.877 -40.335 1.00 89.81 267 LEU A C 1
ATOM 2133 O O . LEU A 1 267 ? 1.076 -2.776 -40.349 1.00 89.81 267 LEU A O 1
ATOM 2137 N N . LEU A 1 268 ? 2.976 -3.611 -41.224 1.00 92.00 268 LEU A N 1
ATOM 2138 C CA . LEU A 1 268 ? 2.324 -4.327 -42.323 1.00 92.00 268 LEU A CA 1
ATOM 2139 C C . LEU A 1 268 ? 1.341 -5.390 -41.818 1.00 92.00 268 LEU A C 1
ATOM 2141 O O . LEU A 1 268 ? 0.271 -5.572 -42.396 1.00 92.00 268 LEU A O 1
ATOM 2145 N N . GLU A 1 269 ? 1.670 -6.110 -40.745 1.00 91.56 269 GLU A N 1
ATOM 2146 C CA . GLU A 1 269 ? 0.740 -7.062 -40.131 1.00 91.56 269 GLU A CA 1
ATOM 2147 C C . GLU A 1 269 ? -0.468 -6.370 -39.501 1.00 91.56 269 GLU A C 1
ATOM 2149 O O . GLU A 1 269 ? -1.594 -6.857 -39.631 1.00 91.56 269 GLU A O 1
ATOM 2154 N N . ARG A 1 270 ? -0.257 -5.233 -38.833 1.00 89.44 270 ARG A N 1
ATOM 2155 C CA . ARG A 1 270 ? -1.337 -4.453 -38.226 1.00 89.44 270 ARG A CA 1
ATOM 2156 C C . ARG A 1 270 ? -2.271 -3.867 -39.282 1.00 89.44 270 ARG A C 1
ATOM 2158 O O . ARG A 1 270 ? -3.483 -3.928 -39.098 1.00 89.44 270 ARG A O 1
ATOM 2165 N N . GLU A 1 271 ? -1.729 -3.355 -40.384 1.00 91.56 271 GLU A N 1
ATOM 2166 C CA . GLU A 1 271 ? -2.510 -2.866 -41.524 1.00 91.56 271 GLU A CA 1
ATOM 2167 C C . GLU A 1 271 ? -3.338 -3.993 -42.146 1.00 91.56 271 GLU A C 1
ATOM 2169 O O . GLU A 1 271 ? -4.549 -3.846 -42.293 1.00 91.56 271 GLU A O 1
ATOM 2174 N N . LYS A 1 272 ? -2.739 -5.167 -42.386 1.00 92.62 272 LYS A N 1
ATOM 2175 C CA . LYS A 1 272 ? -3.470 -6.347 -42.882 1.00 92.62 272 LYS A CA 1
ATOM 2176 C C . LYS A 1 272 ? -4.598 -6.773 -41.941 1.00 92.62 272 LYS A C 1
ATOM 2178 O O . LYS A 1 272 ? -5.692 -7.073 -42.409 1.00 92.62 272 LYS A O 1
ATOM 2183 N N . LYS A 1 273 ? -4.360 -6.795 -40.624 1.00 90.75 273 LYS A N 1
ATOM 2184 C CA . LYS A 1 273 ? -5.399 -7.124 -39.628 1.00 90.75 273 LYS A CA 1
ATOM 2185 C C . LYS A 1 273 ? -6.535 -6.101 -39.649 1.00 90.75 273 LYS A C 1
ATOM 2187 O O . LYS A 1 273 ? -7.692 -6.499 -39.728 1.00 90.75 273 LYS A O 1
ATOM 2192 N N . ALA A 1 274 ? -6.212 -4.808 -39.676 1.00 90.56 274 ALA A N 1
ATOM 2193 C CA . ALA A 1 274 ? -7.209 -3.744 -39.760 1.00 90.56 274 ALA A CA 1
ATOM 2194 C C . ALA A 1 274 ? -8.021 -3.806 -41.069 1.00 90.56 274 ALA A C 1
ATOM 2196 O O . ALA A 1 274 ? -9.231 -3.591 -41.059 1.00 90.56 274 ALA A O 1
ATOM 2197 N N . GLU A 1 275 ? -7.392 -4.133 -42.202 1.00 91.12 275 GLU A N 1
ATOM 2198 C CA . GLU A 1 275 ? -8.091 -4.331 -43.477 1.00 91.12 275 GLU A CA 1
ATOM 2199 C C . GLU A 1 275 ? -9.036 -5.536 -43.450 1.00 91.12 275 GLU A C 1
ATOM 2201 O O . GLU A 1 275 ? -10.150 -5.451 -43.968 1.00 91.12 275 GLU A O 1
ATOM 2206 N N . LEU A 1 276 ? -8.619 -6.647 -42.837 1.00 90.50 276 LEU A N 1
ATOM 2207 C CA . LEU A 1 276 ? -9.471 -7.824 -42.660 1.00 90.50 276 LEU A CA 1
ATOM 2208 C C . LEU A 1 276 ? -10.663 -7.512 -41.746 1.00 90.50 276 LEU A C 1
ATOM 2210 O O . LEU A 1 276 ? -11.795 -7.824 -42.107 1.00 90.50 276 LEU A O 1
ATOM 2214 N N . GLU A 1 277 ? -10.442 -6.829 -40.621 1.00 89.69 277 GLU A N 1
ATOM 2215 C CA . GLU A 1 277 ? -11.516 -6.390 -39.718 1.00 89.69 277 GLU A CA 1
ATOM 2216 C C . GLU A 1 277 ? -12.508 -5.450 -40.418 1.00 89.69 277 GLU A C 1
ATOM 2218 O O . GLU A 1 277 ? -13.721 -5.571 -40.229 1.00 89.69 277 GLU A O 1
ATOM 2223 N N . ARG A 1 278 ? -12.022 -4.544 -41.279 1.00 89.12 278 ARG A N 1
ATOM 2224 C CA . ARG A 1 278 ? -12.888 -3.675 -42.090 1.00 89.12 278 ARG A CA 1
ATOM 2225 C C . ARG A 1 278 ? -13.736 -4.468 -43.080 1.00 89.12 278 ARG A C 1
ATOM 2227 O O . ARG A 1 278 ? -14.935 -4.213 -43.151 1.00 89.12 278 ARG A O 1
ATOM 2234 N N . LYS A 1 279 ? -13.149 -5.439 -43.786 1.00 90.19 279 LYS A N 1
ATOM 2235 C CA . LYS A 1 279 ? -13.879 -6.305 -44.730 1.00 90.19 279 LYS A CA 1
ATOM 2236 C C . LYS A 1 279 ? -14.949 -7.136 -44.024 1.00 90.19 279 LYS A C 1
ATOM 2238 O O . LYS A 1 279 ? -16.095 -7.118 -44.454 1.00 90.19 279 LYS A O 1
ATOM 2243 N N . ILE A 1 280 ? -14.617 -7.749 -42.886 1.00 89.69 280 ILE A N 1
ATOM 2244 C CA . ILE A 1 280 ? -15.578 -8.507 -42.065 1.00 89.69 280 ILE A CA 1
ATOM 2245 C C . ILE A 1 280 ? -16.733 -7.602 -41.606 1.00 89.69 280 ILE A C 1
ATOM 2247 O O . ILE A 1 280 ? -17.899 -7.990 -41.667 1.00 89.69 280 ILE A O 1
ATOM 2251 N N . LYS A 1 281 ? -16.436 -6.365 -41.183 1.00 88.38 281 LYS A N 1
ATOM 2252 C CA . LYS A 1 281 ? -17.456 -5.393 -40.763 1.00 88.38 281 LYS A CA 1
ATOM 2253 C C . LYS A 1 281 ? -18.349 -4.928 -41.920 1.00 88.38 281 LYS A C 1
ATOM 2255 O O . LYS A 1 281 ? -19.531 -4.670 -41.697 1.00 88.38 281 LYS A O 1
ATOM 2260 N N . GLU A 1 282 ? -17.810 -4.791 -43.129 1.00 87.06 282 GLU A N 1
ATOM 2261 C CA . GLU A 1 282 ? -18.570 -4.436 -44.336 1.00 87.06 282 GLU A CA 1
ATOM 2262 C C . GLU A 1 282 ? -19.454 -5.598 -44.817 1.00 87.06 282 GLU A C 1
ATOM 2264 O O . GLU A 1 282 ? -20.635 -5.384 -45.093 1.00 87.06 282 GLU A O 1
ATOM 2269 N N . GLU A 1 283 ? -18.945 -6.831 -44.812 1.00 85.81 283 GLU A N 1
ATOM 2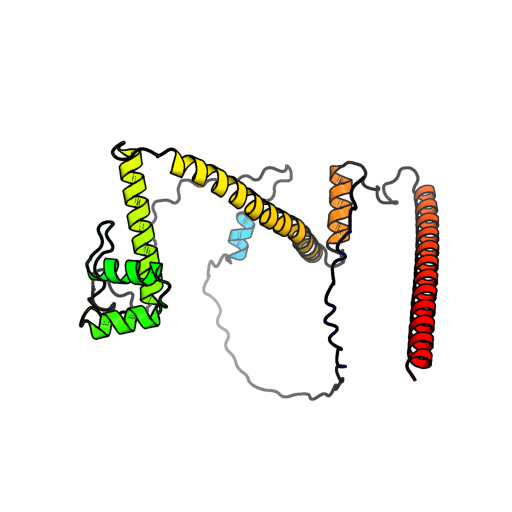270 C CA . GLU A 1 283 ? -19.717 -8.043 -45.124 1.00 85.81 283 GLU A CA 1
ATOM 2271 C C . GLU A 1 283 ? -20.860 -8.266 -44.120 1.00 85.81 283 GLU A C 1
ATOM 2273 O O . GLU A 1 283 ? -22.001 -8.507 -44.517 1.00 85.81 283 GLU A O 1
ATOM 2278 N N . ALA A 1 284 ? -20.603 -8.079 -42.820 1.00 83.38 284 ALA A N 1
ATOM 2279 C CA . ALA A 1 284 ? -21.634 -8.156 -41.783 1.00 83.38 284 ALA A CA 1
ATOM 2280 C C . ALA A 1 284 ? -22.714 -7.066 -41.927 1.00 83.38 284 ALA A C 1
ATOM 2282 O O . ALA A 1 284 ? -23.873 -7.290 -41.577 1.00 83.38 284 ALA A O 1
ATOM 2283 N N . ARG A 1 285 ? -22.362 -5.881 -42.450 1.00 82.81 285 ARG A N 1
ATOM 2284 C CA . ARG A 1 285 ? -23.334 -4.814 -42.750 1.00 82.81 285 ARG A CA 1
ATOM 2285 C C . ARG A 1 285 ? -24.209 -5.151 -43.954 1.00 82.81 285 ARG A C 1
ATOM 2287 O O . ARG A 1 285 ? -25.391 -4.837 -43.912 1.00 82.81 285 ARG A O 1
ATOM 2294 N N . LEU A 1 286 ? -23.651 -5.779 -44.989 1.00 79.56 286 LEU A N 1
ATOM 2295 C CA . LEU A 1 286 ? -24.395 -6.188 -46.185 1.00 79.56 286 LEU A CA 1
ATOM 2296 C C . LEU A 1 286 ? -25.326 -7.379 -45.927 1.00 79.56 286 LEU A C 1
ATOM 2298 O O . LEU A 1 286 ? -26.382 -7.450 -46.536 1.00 79.56 286 LEU A O 1
ATOM 2302 N N . HIS A 1 287 ? -24.964 -8.290 -45.021 1.00 72.06 287 HIS A N 1
ATOM 2303 C CA . HIS A 1 287 ? -25.819 -9.424 -44.649 1.00 72.06 287 HIS A CA 1
ATOM 2304 C C . HIS A 1 287 ? -27.006 -9.021 -43.748 1.00 72.06 287 HIS A C 1
ATOM 2306 O O . HIS A 1 287 ? -28.017 -9.716 -43.706 1.00 72.06 287 HIS A O 1
ATOM 2312 N N . ASN A 1 288 ? -26.889 -7.915 -43.007 1.00 67.00 288 ASN A N 1
ATOM 2313 C CA . ASN A 1 288 ? -27.936 -7.413 -42.106 1.00 67.00 288 ASN A CA 1
ATOM 2314 C C . ASN A 1 288 ? -28.869 -6.363 -42.749 1.00 67.00 288 ASN A C 1
ATOM 2316 O O . ASN A 1 288 ? -29.708 -5.802 -42.040 1.00 67.00 288 ASN A O 1
ATOM 2320 N N . ALA A 1 289 ? -28.707 -6.070 -44.043 1.00 57.69 289 ALA A N 1
ATOM 2321 C CA . ALA A 1 289 ? -29.540 -5.153 -44.828 1.00 57.69 289 ALA A CA 1
ATOM 2322 C C . ALA A 1 289 ? -30.458 -5.934 -45.777 1.00 57.69 289 ALA A C 1
ATOM 2324 O O . ALA A 1 289 ? -31.616 -5.491 -45.953 1.00 57.69 289 ALA A O 1
#

Foldseek 3Di:
DDDDDDDDDDDDDDDDDDDDDDDDDDDDDDDDDDDDDDDDDDDDDPCPDVVNVVVVQDDDDPPPDPDPPPPVPPPDDDPPDPPDPDDPDDPPPPPDDPPPPDDQALDADPLLVLLVVCVVVPDQLVVSQVVCVVVVHDRDDSVVSVVSNVVNVVNNVVVVVVCVVVVVDDDDPVNVVVVVVVVVVVVVVVVVVVVVVVLCVLVVVQVVQCVVPVPSNDDSVRSVVQVVCVVVVNHDDDLVPDPHSVVVVVVVVVVVVVVVVVVVVVVVVVVVVVVVVVVVVVVVVVVVD

Sequence (289 aa):
MSDYDSFDSVGDANDTPDQPHSADDERMSASLAAGHGSDNMDEQGRFICAAQKTVMRTRFDKDNSFLLVDDSDVLTRPSHGVTGTFGRKDPNVRSCLPDYAKNITAELDSDDELMMTMRDKGYTGQQIADRLAKEGRIRYDRKSIATRIGQIKLAQAAHVDMLLLEDYKEWPFEEDTLLMQAYELAGVEVSYELEKARAWRFRKVSEIMRRLNREAIVSAKACQERYRALIA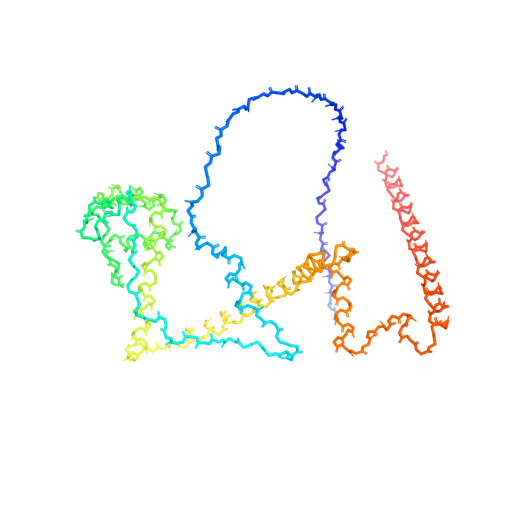GTATIPSDLDDDPEQRRRELKEYRESRERAREAELLEREKKAELERKIKEEARLHNA

InterPro domains:
  IPR056043 Domain of unknown function DUF7626 [PF24625] (107-161)

Organism: NCBI:txid1314779

Secondary structure (DSSP, 8-state):
----------------PPPPPPP--------------------------HHHHHHHH----SS--------TT-S---------SS----TT---SS-TT-PPP-SSPPHHHHHHHHHHHTT--HHHHHHHHHHTT-----HHHHHHHHHHHHHHHHHHHHHHHHTTSSPPPHHHHHHHHHHHHHHHHHHHHHHHHHHHHHHHHHHHHHHHH-TT----HHHHHHHHHHHHTT-PPPPGGGSS-HHHHHHHHHHHHHHHHHHHHHHHHHHHHHHHHHHHHHHHHHHHT-